Protein AF-A0A2V9MRL1-F1 (afdb_monomer)

Foldseek 3Di:
DDDDDDDDDDDDPPPPPPPPPLDDKDKDFFFWKWWWAWWDFPLCQQWIKTKIKGWDDDDPATKIKIWMWIWGADPVRWIKIKIWIDIFHCVQWDDDLAFKIKGWDQCVVRVIFIWMWTQDPVRDIDIDTDPGGTKIKMKGFPQPDKDWDADWDWDDDPFKIKIWGWIDIKGWIWMWIAGRNGTIGGNDGPTITDGTRDIIIIMGGD

Sequence (206 aa):
MKSLGYSFVGALVCLCAAGSYAGTVQKFQANGVSATATLCNNDCFGGEALITLLQSQGGGQNLYYVYFDVYGSDSQGNLTDINATGQIPASMVSGNGQSNLVLNLDTNAAGLDVQYCVIDQNFNHTCTPYAGGVMNVTWQKTGQYTNSNTGINTMTFTNFTVKSNFNSTTSSATAQGTIFGTQYSPGGDLTQLGTGHNGGIEIDKP

Structure (mmCIF, N/CA/C/O backbone):
data_AF-A0A2V9MRL1-F1
#
_entry.id   AF-A0A2V9MRL1-F1
#
loop_
_atom_site.group_PDB
_atom_site.id
_atom_site.type_symbol
_atom_site.label_atom_id
_atom_site.label_alt_id
_atom_site.label_comp_id
_atom_site.label_asym_id
_atom_site.label_entity_id
_atom_site.label_seq_id
_atom_site.pdbx_PDB_ins_code
_atom_site.Cartn_x
_atom_site.Cartn_y
_atom_site.Cartn_z
_atom_site.occupancy
_atom_site.B_iso_or_equiv
_atom_site.auth_seq_id
_atom_site.auth_comp_id
_atom_site.auth_asym_id
_atom_site.auth_atom_id
_atom_site.pdbx_PDB_model_num
ATOM 1 N N . MET A 1 1 ? -33.591 37.395 -64.004 1.00 38.03 1 MET A N 1
ATOM 2 C CA . MET A 1 1 ? -32.904 36.101 -64.213 1.00 38.03 1 MET A CA 1
ATOM 3 C C . MET A 1 1 ? -31.924 35.901 -63.065 1.00 38.03 1 MET A C 1
ATOM 5 O O . MET A 1 1 ? -31.246 36.851 -62.704 1.00 38.03 1 MET A O 1
ATOM 9 N N . LYS A 1 2 ? -31.971 34.727 -62.424 1.00 37.09 2 LYS A N 1
ATOM 10 C CA . LYS A 1 2 ? -31.195 34.333 -61.231 1.00 37.09 2 LYS A CA 1
ATOM 11 C C . LYS A 1 2 ? -29.685 34.299 -61.511 1.00 37.09 2 LYS A C 1
ATOM 13 O O . LYS A 1 2 ? -29.332 33.860 -62.598 1.00 37.09 2 LYS A O 1
ATOM 18 N N . SER A 1 3 ? -28.851 34.619 -60.509 1.00 30.39 3 SER A N 1
ATOM 19 C CA . SER A 1 3 ? -27.592 33.906 -60.186 1.00 30.39 3 SER A CA 1
ATOM 20 C C . SER A 1 3 ? -26.766 34.610 -59.084 1.00 30.39 3 SER A C 1
ATOM 22 O O . SER A 1 3 ? -26.339 35.734 -59.307 1.00 30.39 3 SER A O 1
ATOM 24 N N . LEU A 1 4 ? -26.557 33.890 -57.960 1.00 35.19 4 LEU A N 1
ATOM 25 C CA . LEU A 1 4 ? -25.331 33.682 -57.136 1.00 35.19 4 LEU A CA 1
ATOM 26 C C . LEU A 1 4 ? -24.473 34.910 -56.736 1.00 35.19 4 LEU A C 1
ATOM 28 O O . LEU A 1 4 ? -24.147 35.736 -57.567 1.00 35.19 4 LEU A O 1
ATOM 32 N N . GLY A 1 5 ? -23.956 35.086 -55.518 1.00 30.69 5 GLY A N 1
ATOM 33 C CA . GLY A 1 5 ? -23.762 34.203 -54.370 1.00 30.69 5 GLY A CA 1
ATOM 34 C C . GLY A 1 5 ? -22.493 34.657 -53.616 1.00 30.69 5 GLY A C 1
ATOM 35 O O . GLY A 1 5 ? -21.471 34.871 -54.248 1.00 30.69 5 GLY A O 1
ATOM 36 N N . TYR A 1 6 ? -22.615 34.814 -52.293 1.00 36.34 6 TYR A N 1
ATOM 37 C CA . TYR A 1 6 ? -21.599 34.737 -51.222 1.00 36.34 6 TYR A CA 1
ATOM 38 C C . TYR A 1 6 ? -20.227 35.425 -51.373 1.00 36.34 6 TYR A C 1
ATOM 40 O O . TYR A 1 6 ? -19.402 35.036 -52.191 1.00 36.34 6 TYR A O 1
ATOM 48 N N . SER A 1 7 ? -19.898 36.308 -50.419 1.00 36.03 7 SER A N 1
ATOM 49 C CA . SER A 1 7 ? -18.504 36.486 -49.999 1.00 36.03 7 SER A CA 1
ATOM 50 C C . SER A 1 7 ? -18.379 36.624 -48.480 1.00 36.03 7 SER A C 1
ATOM 52 O O . SER A 1 7 ? -19.224 37.215 -47.810 1.00 36.03 7 SER A O 1
ATOM 54 N N . PHE A 1 8 ? -17.346 35.958 -47.982 1.00 34.44 8 PHE A N 1
ATOM 55 C CA . PHE A 1 8 ? -17.093 35.469 -46.632 1.00 34.44 8 PHE A CA 1
ATOM 56 C C . PHE A 1 8 ? -16.973 36.560 -45.554 1.00 34.44 8 PHE A C 1
ATOM 58 O O . PHE A 1 8 ? -16.143 37.459 -45.661 1.00 34.44 8 PHE A O 1
ATOM 65 N N . VAL A 1 9 ? -17.702 36.394 -44.446 1.00 37.91 9 VAL A N 1
ATOM 66 C CA . VAL A 1 9 ? -17.316 36.960 -43.144 1.00 37.91 9 VAL A CA 1
ATOM 67 C C . VAL A 1 9 ? -16.404 35.935 -42.474 1.00 37.91 9 VAL A C 1
ATOM 69 O O . VAL A 1 9 ? -16.840 34.836 -42.137 1.00 37.91 9 VAL A O 1
ATOM 72 N N . GLY A 1 10 ? -15.124 36.277 -42.327 1.00 34.28 10 GLY A N 1
ATOM 73 C CA . GLY A 1 10 ? -14.157 35.476 -41.584 1.00 34.28 10 GLY A CA 1
ATOM 74 C C . GLY A 1 10 ? -14.510 35.468 -40.101 1.00 34.28 10 GLY A C 1
ATOM 75 O O . GLY A 1 10 ? -14.275 36.449 -39.399 1.00 34.28 10 GLY A O 1
ATOM 76 N N . ALA A 1 11 ? -15.083 34.365 -39.625 1.00 37.62 11 ALA A N 1
ATOM 77 C CA . ALA A 1 11 ? -15.191 34.099 -38.201 1.00 37.62 11 ALA A CA 1
ATOM 78 C C . ALA A 1 11 ? -13.825 33.616 -37.703 1.00 37.62 11 ALA A C 1
ATOM 80 O O . ALA A 1 11 ? -13.342 32.551 -38.085 1.00 37.62 11 ALA A O 1
ATOM 81 N N . LEU A 1 12 ? -13.204 34.444 -36.867 1.00 37.06 12 LEU A N 1
ATOM 82 C CA . LEU A 1 12 ? -12.058 34.107 -36.040 1.00 37.06 12 LEU A CA 1
ATOM 83 C C . LEU A 1 12 ? -12.421 32.859 -35.216 1.00 37.06 12 LEU A C 1
ATOM 85 O O . LEU A 1 12 ? -13.1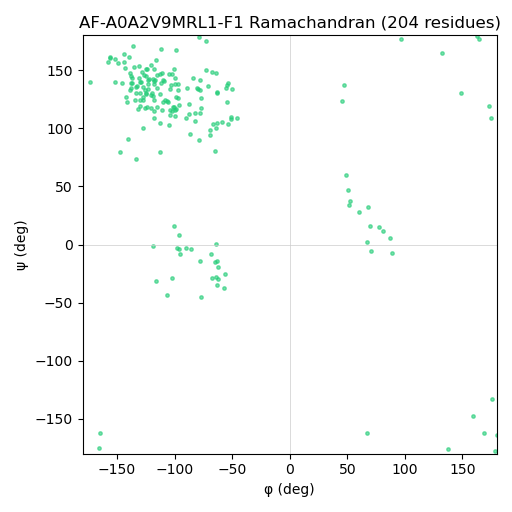96 32.944 -34.264 1.00 37.06 12 LEU A O 1
ATOM 89 N N . VAL A 1 13 ? -11.905 31.691 -35.602 1.00 38.41 13 VAL A N 1
ATOM 90 C CA . VAL A 1 13 ? -12.006 30.483 -34.780 1.00 38.41 13 VAL A CA 1
ATOM 91 C C . VAL A 1 13 ? -11.112 30.720 -33.573 1.00 38.41 13 VAL A C 1
ATOM 93 O O . VAL A 1 13 ? -9.890 30.611 -33.647 1.00 38.41 13 VAL A O 1
ATOM 96 N N . CYS A 1 14 ? -11.731 31.116 -32.464 1.00 37.59 14 CYS A N 1
ATOM 97 C CA . CYS A 1 14 ? -11.094 31.093 -31.164 1.00 37.59 14 CYS A CA 1
ATOM 98 C C . CYS A 1 14 ? -10.802 29.620 -30.856 1.00 37.59 14 CYS A C 1
ATOM 100 O O . CYS A 1 14 ? -11.704 28.854 -30.517 1.00 37.59 14 CYS A O 1
ATOM 102 N N . LEU A 1 15 ? -9.550 29.208 -31.060 1.00 35.12 15 LEU A N 1
ATOM 103 C CA . LEU A 1 15 ? -9.001 27.971 -30.522 1.00 35.12 15 LEU A CA 1
ATOM 104 C C . LEU A 1 15 ? -8.990 28.113 -28.998 1.00 35.12 15 LEU A C 1
ATOM 106 O O . LEU A 1 15 ? -7.975 28.445 -28.392 1.00 35.12 15 LEU A O 1
ATOM 110 N N . CYS A 1 16 ? -10.141 27.892 -28.368 1.00 38.97 16 CYS A N 1
ATOM 111 C CA . CYS A 1 16 ? -10.152 27.476 -26.982 1.00 38.97 16 CYS A CA 1
ATOM 112 C C . CYS A 1 16 ? -9.459 26.116 -26.975 1.00 38.97 16 CYS A C 1
ATOM 114 O O . CYS A 1 16 ? -10.027 25.127 -27.437 1.00 38.97 16 CYS A O 1
ATOM 116 N N . ALA A 1 17 ? -8.208 26.082 -26.513 1.00 36.84 17 ALA A N 1
ATOM 117 C CA . ALA A 1 17 ? -7.608 24.852 -26.038 1.00 36.84 17 ALA A CA 1
ATOM 118 C C . ALA A 1 17 ? -8.611 24.263 -25.043 1.00 36.84 17 ALA A C 1
ATOM 120 O O . ALA A 1 17 ? -8.857 24.848 -23.987 1.00 36.84 17 ALA A O 1
ATOM 121 N N . ALA A 1 18 ? -9.279 23.181 -25.442 1.00 38.62 18 ALA A N 1
ATOM 122 C CA . ALA A 1 18 ? -10.071 22.393 -24.525 1.00 38.62 18 ALA A CA 1
ATOM 123 C C . ALA A 1 18 ? -9.084 21.942 -23.452 1.00 38.62 18 ALA A C 1
ATOM 125 O O . ALA A 1 18 ? -8.191 21.142 -23.730 1.00 38.62 18 ALA A O 1
ATOM 126 N N . GLY A 1 19 ? -9.174 22.561 -22.272 1.00 36.50 19 GLY A N 1
ATOM 127 C CA . GLY A 1 19 ? -8.434 22.113 -21.109 1.00 36.50 19 GLY A CA 1
ATOM 128 C C . GLY A 1 19 ? -8.686 20.623 -20.961 1.00 36.50 19 GLY A C 1
ATOM 129 O O . GLY A 1 19 ? -9.822 20.176 -21.134 1.00 36.50 19 GLY A O 1
ATOM 130 N N . SER A 1 20 ? -7.617 19.868 -20.725 1.00 38.16 20 SER A N 1
ATOM 131 C CA . SER A 1 20 ? -7.691 18.455 -20.390 1.00 38.16 20 SER A CA 1
ATOM 132 C C . SER A 1 20 ? -8.775 18.291 -19.332 1.00 38.16 20 SER A C 1
ATOM 134 O O . SER A 1 20 ? -8.648 18.795 -18.214 1.00 38.16 20 SER A O 1
ATOM 136 N N . TYR A 1 21 ? -9.900 17.693 -19.716 1.00 41.53 21 TYR A N 1
ATOM 137 C CA . TYR A 1 21 ? -10.936 17.339 -18.767 1.00 41.53 21 TYR A CA 1
ATOM 138 C C . TYR A 1 21 ? -10.343 16.211 -17.930 1.00 41.53 21 TYR A C 1
ATOM 140 O O . TYR A 1 21 ? -10.394 15.061 -18.356 1.00 41.53 21 TYR A O 1
ATOM 148 N N . ALA A 1 22 ? -9.750 16.559 -16.782 1.00 48.50 22 ALA A N 1
ATOM 149 C CA . ALA A 1 22 ? -9.352 15.601 -15.760 1.00 48.50 22 ALA A CA 1
ATOM 150 C C . ALA A 1 22 ? -10.573 14.722 -15.469 1.00 48.50 22 ALA A C 1
ATOM 152 O O . ALA A 1 22 ? -11.618 15.196 -15.009 1.00 48.50 22 ALA A O 1
ATOM 153 N N . GLY A 1 23 ? -10.482 13.468 -15.892 1.00 53.34 23 GLY A N 1
ATOM 154 C CA . GLY A 1 23 ? -11.640 12.655 -16.219 1.00 53.34 23 GLY A CA 1
ATOM 155 C C . GLY A 1 23 ? -11.533 11.276 -15.606 1.00 53.34 23 GLY A C 1
ATOM 156 O O . GLY A 1 23 ? -11.295 10.312 -16.319 1.00 53.34 23 GLY A O 1
ATOM 157 N N . THR A 1 24 ? -11.723 11.194 -14.289 1.00 51.22 24 THR A N 1
ATOM 158 C CA . THR A 1 24 ? -12.499 10.183 -13.536 1.00 51.22 24 THR A CA 1
ATOM 159 C C . THR A 1 24 ? -12.276 10.479 -12.056 1.00 51.22 24 THR A C 1
ATOM 161 O O . THR A 1 24 ? -11.187 10.238 -11.550 1.00 51.22 24 THR A O 1
ATOM 164 N N . VAL A 1 25 ? -13.305 10.982 -11.366 1.00 64.69 25 VAL A N 1
ATOM 165 C CA . VAL A 1 25 ? -13.279 11.219 -9.915 1.00 64.69 25 VAL A CA 1
ATOM 166 C C . VAL A 1 25 ? -13.693 9.925 -9.214 1.00 64.69 25 VAL A C 1
ATOM 168 O O . VAL A 1 25 ? -14.889 9.653 -9.077 1.00 64.69 25 VAL A O 1
ATOM 171 N N . GLN A 1 26 ? -12.738 9.094 -8.789 1.00 73.56 26 GLN A N 1
ATOM 172 C CA . GLN A 1 26 ? -13.082 7.985 -7.893 1.00 73.56 26 GLN A CA 1
ATOM 173 C C . GLN A 1 26 ? -13.272 8.546 -6.488 1.00 73.56 26 GLN A C 1
ATOM 175 O O . GLN A 1 26 ? -12.339 9.094 -5.908 1.00 73.56 26 GLN A O 1
ATOM 180 N N . LYS A 1 27 ? -14.489 8.425 -5.947 1.00 80.25 27 LYS A N 1
ATOM 181 C CA . LYS A 1 27 ? -14.794 8.800 -4.562 1.00 80.25 27 LYS A CA 1
ATOM 182 C C . LYS A 1 27 ? -14.917 7.555 -3.704 1.00 80.25 27 LYS A C 1
ATOM 184 O O . LYS A 1 27 ? -15.636 6.623 -4.062 1.00 80.25 27 LYS A O 1
ATOM 189 N N . PHE A 1 28 ? -14.284 7.570 -2.541 1.00 82.12 28 PHE A N 1
ATOM 190 C CA . PHE A 1 28 ? -14.408 6.501 -1.559 1.00 82.12 28 PHE A CA 1
ATOM 191 C C . PHE A 1 28 ? -14.620 7.091 -0.171 1.00 82.12 28 PHE A C 1
ATOM 193 O O . PHE A 1 28 ? -13.826 7.905 0.288 1.00 82.12 28 PHE A O 1
ATOM 200 N N . GLN A 1 29 ? -15.704 6.695 0.495 1.00 84.56 29 GLN A N 1
ATOM 201 C CA . GLN A 1 29 ? -15.982 7.117 1.867 1.00 84.56 29 GLN A CA 1
ATOM 202 C C . GLN A 1 29 ? -15.200 6.229 2.832 1.00 84.56 29 GLN A C 1
ATOM 204 O O . GLN A 1 29 ? -15.492 5.040 2.941 1.00 84.56 29 GLN A O 1
ATOM 209 N N . ALA A 1 30 ? -14.223 6.802 3.527 1.00 82.69 30 ALA A N 1
ATOM 210 C CA . ALA A 1 30 ? -13.419 6.108 4.519 1.00 82.69 30 ALA A CA 1
ATOM 211 C C . ALA A 1 30 ? -14.097 6.236 5.888 1.00 82.69 30 ALA A C 1
ATOM 213 O O . ALA A 1 30 ? -14.151 7.311 6.487 1.00 82.69 30 ALA A O 1
ATOM 214 N N . ASN A 1 31 ? -14.642 5.127 6.372 1.00 86.00 31 ASN A N 1
ATOM 215 C CA . ASN A 1 31 ? -15.310 5.053 7.663 1.00 86.00 31 ASN A CA 1
ATOM 216 C C . ASN A 1 31 ? -15.075 3.662 8.250 1.00 86.00 31 ASN A C 1
ATOM 218 O O . ASN A 1 31 ? -15.899 2.776 8.082 1.00 86.00 31 ASN A O 1
ATOM 222 N N . GLY A 1 32 ? -13.913 3.426 8.839 1.00 89.50 32 GLY A N 1
ATOM 223 C CA . GLY A 1 32 ? -13.462 2.090 9.212 1.00 89.50 32 GLY A CA 1
ATOM 224 C C . GLY A 1 32 ? -11.954 2.064 9.386 1.00 89.50 32 GLY A C 1
ATOM 225 O O . GLY A 1 32 ? -11.370 3.060 9.790 1.00 89.50 32 GLY A O 1
ATOM 226 N N . VAL A 1 33 ? -11.316 0.941 9.078 1.00 91.81 33 VAL A N 1
ATOM 227 C CA . VAL A 1 33 ? -9.853 0.806 9.100 1.00 91.81 33 VAL A CA 1
ATOM 228 C C . VAL A 1 33 ? -9.152 1.866 8.240 1.00 91.81 33 VAL A C 1
ATOM 230 O O . VAL A 1 33 ? -9.559 2.141 7.113 1.00 91.81 33 VAL A O 1
ATOM 233 N N . SER A 1 34 ? -8.066 2.417 8.779 1.00 92.44 34 SER A N 1
ATOM 234 C CA . SER A 1 34 ? -7.067 3.211 8.067 1.00 92.44 34 SER A CA 1
ATOM 235 C C . SER A 1 34 ? -5.682 2.665 8.404 1.00 92.44 34 SER A C 1
ATOM 237 O O . SER A 1 34 ? -5.334 2.545 9.585 1.00 92.44 34 SER A O 1
ATOM 239 N N . ALA A 1 35 ? -4.912 2.304 7.382 1.00 94.06 35 ALA A N 1
ATOM 240 C CA . ALA A 1 35 ? -3.558 1.795 7.536 1.00 94.06 35 ALA A CA 1
ATOM 241 C C . ALA A 1 35 ? -2.625 2.403 6.490 1.00 94.06 35 ALA A C 1
ATOM 243 O O . ALA A 1 35 ? -2.957 2.445 5.306 1.00 94.06 35 ALA A O 1
ATOM 244 N N . THR A 1 36 ? -1.448 2.835 6.935 1.00 93.31 36 THR A N 1
ATOM 245 C CA . THR A 1 36 ? -0.360 3.308 6.073 1.00 93.31 36 THR A CA 1
ATOM 246 C C . THR A 1 36 ? 0.899 2.514 6.375 1.00 93.31 36 THR A C 1
ATOM 248 O O . THR A 1 36 ? 1.130 2.115 7.520 1.00 93.31 36 THR A O 1
ATOM 251 N N . ALA A 1 37 ? 1.711 2.246 5.363 1.00 94.44 37 ALA A N 1
ATOM 252 C CA . ALA A 1 37 ? 3.021 1.636 5.528 1.00 94.44 37 ALA A CA 1
ATOM 253 C C . ALA A 1 37 ? 4.050 2.333 4.648 1.00 94.44 37 ALA A C 1
ATOM 255 O O . ALA A 1 37 ? 3.784 2.595 3.476 1.00 94.44 37 ALA A O 1
ATOM 256 N N . THR A 1 38 ? 5.230 2.532 5.228 1.00 94.50 38 THR A N 1
ATOM 257 C CA . THR A 1 38 ? 6.478 2.737 4.497 1.00 94.50 38 THR A CA 1
ATOM 258 C C . THR A 1 38 ? 7.340 1.508 4.736 1.00 94.50 38 THR A C 1
ATOM 260 O O . THR A 1 38 ? 7.704 1.197 5.876 1.00 94.50 38 THR A O 1
ATOM 263 N N . LEU A 1 39 ? 7.620 0.774 3.668 1.00 94.88 39 LEU A N 1
ATOM 264 C CA . LEU A 1 39 ? 8.364 -0.475 3.706 1.00 94.88 39 LEU A CA 1
ATOM 265 C C . LEU A 1 39 ? 9.636 -0.334 2.883 1.00 94.88 39 LEU A C 1
ATOM 267 O O . LEU A 1 39 ? 9.613 0.256 1.810 1.00 94.88 39 LEU A O 1
ATOM 271 N N . CYS A 1 40 ? 10.724 -0.935 3.344 1.00 94.56 40 CYS A N 1
ATOM 272 C CA . CYS A 1 40 ? 12.014 -0.841 2.680 1.00 94.56 40 CYS A CA 1
ATOM 273 C C . CYS A 1 40 ? 12.586 -2.205 2.318 1.00 94.56 40 CYS A C 1
ATOM 275 O O . CYS A 1 40 ? 12.556 -3.153 3.109 1.00 94.56 40 CYS A O 1
ATOM 277 N N . ASN A 1 41 ? 13.147 -2.285 1.114 1.00 94.38 41 ASN A N 1
ATOM 278 C CA . ASN A 1 41 ? 13.978 -3.395 0.683 1.00 94.38 41 ASN A CA 1
ATOM 279 C C . ASN A 1 41 ? 15.452 -3.015 0.876 1.00 94.38 41 ASN A C 1
ATOM 281 O O . ASN A 1 41 ? 15.884 -1.970 0.391 1.00 94.38 41 ASN A O 1
ATOM 285 N N . ASN A 1 42 ? 16.211 -3.857 1.588 1.00 89.94 42 ASN A N 1
ATOM 286 C CA . ASN A 1 42 ? 17.642 -3.656 1.844 1.00 89.94 42 ASN A CA 1
ATOM 287 C C . ASN A 1 42 ? 17.962 -2.235 2.361 1.00 89.94 42 ASN A C 1
ATOM 289 O O . ASN A 1 42 ? 18.644 -1.473 1.683 1.00 89.94 42 ASN A O 1
ATOM 293 N N . ASP A 1 43 ? 17.387 -1.852 3.507 1.00 87.81 43 ASP A N 1
ATOM 294 C CA . ASP A 1 43 ? 17.525 -0.507 4.102 1.00 87.81 43 ASP A CA 1
ATOM 295 C C . ASP A 1 43 ? 17.183 0.638 3.128 1.00 87.81 43 ASP A C 1
ATOM 297 O O . ASP A 1 43 ? 17.813 1.691 3.107 1.00 87.81 43 ASP A O 1
ATOM 301 N N . CYS A 1 44 ? 16.171 0.395 2.292 1.00 89.31 44 CYS A N 1
ATOM 302 C CA . CYS A 1 44 ? 15.642 1.274 1.246 1.00 89.31 44 CYS A CA 1
ATOM 303 C C . CYS A 1 44 ? 16.575 1.453 0.032 1.00 89.31 44 CYS A C 1
ATOM 305 O O . CYS A 1 44 ? 16.154 2.015 -0.976 1.00 89.31 44 CYS A O 1
ATOM 307 N N . PHE A 1 45 ? 17.803 0.913 0.055 1.00 86.69 45 PHE A N 1
ATOM 308 C CA . PHE A 1 45 ? 18.707 0.931 -1.104 1.00 86.69 45 PHE A CA 1
ATOM 309 C C . PHE A 1 45 ? 18.203 0.067 -2.262 1.00 86.69 45 PHE A C 1
ATOM 311 O O . PHE A 1 45 ? 18.532 0.333 -3.414 1.00 86.69 45 PHE A O 1
ATOM 318 N N . GLY A 1 46 ? 17.441 -0.986 -1.959 1.00 85.31 46 GLY A N 1
ATOM 319 C CA . GLY A 1 46 ? 16.819 -1.845 -2.965 1.00 85.31 46 GLY A CA 1
ATOM 320 C C . GLY A 1 46 ? 15.420 -1.390 -3.386 1.00 85.31 46 GLY A C 1
ATOM 321 O O . GLY A 1 46 ? 14.822 -2.017 -4.256 1.00 85.31 46 GLY A O 1
ATOM 322 N N . GLY A 1 47 ? 14.899 -0.322 -2.774 1.00 92.12 47 GLY A N 1
ATOM 323 C CA . GLY A 1 47 ? 13.581 0.234 -3.058 1.00 92.12 47 GLY A CA 1
ATOM 324 C C . GLY A 1 47 ? 12.748 0.514 -1.810 1.00 92.12 47 GLY A C 1
ATOM 325 O O . GLY A 1 47 ? 13.006 0.000 -0.716 1.00 92.12 47 GLY A O 1
ATOM 326 N N . GLU A 1 48 ? 11.701 1.305 -2.009 1.00 93.69 48 GLU A N 1
ATOM 327 C CA . GLU A 1 48 ? 10.749 1.742 -0.987 1.00 93.69 48 GLU A CA 1
ATOM 328 C C . GLU A 1 48 ? 9.327 1.493 -1.489 1.00 93.69 48 GLU A C 1
ATOM 330 O O . GLU A 1 48 ? 9.034 1.722 -2.656 1.00 93.69 48 GLU A O 1
ATOM 335 N N . ALA A 1 49 ? 8.432 1.030 -0.622 1.00 94.56 49 ALA A N 1
ATOM 336 C CA . ALA A 1 49 ? 7.017 0.899 -0.936 1.00 94.56 49 ALA A CA 1
ATOM 337 C C . ALA A 1 49 ? 6.176 1.736 0.026 1.00 94.56 49 ALA A C 1
ATOM 339 O O . ALA A 1 49 ? 6.289 1.602 1.249 1.00 94.56 49 ALA A O 1
ATOM 340 N N . LEU A 1 50 ? 5.303 2.560 -0.544 1.00 93.44 50 LEU A N 1
ATOM 341 C CA . LEU A 1 50 ? 4.299 3.342 0.159 1.00 93.44 50 LEU A CA 1
ATOM 342 C C . LEU A 1 50 ? 2.943 2.704 -0.096 1.00 93.44 50 LEU A C 1
ATOM 344 O O . LEU A 1 50 ? 2.542 2.526 -1.241 1.00 93.44 50 LEU A O 1
ATOM 348 N N . ILE A 1 51 ? 2.230 2.336 0.963 1.00 94.38 51 ILE A N 1
ATOM 349 C CA . ILE A 1 51 ? 0.942 1.650 0.837 1.00 94.38 51 ILE A CA 1
ATOM 350 C C . ILE A 1 51 ? -0.053 2.308 1.764 1.00 94.38 51 ILE A C 1
ATOM 352 O O . ILE A 1 51 ? 0.212 2.466 2.955 1.00 94.38 51 ILE A O 1
ATOM 356 N N . THR A 1 52 ? -1.225 2.630 1.230 1.00 93.00 52 THR A N 1
ATOM 357 C CA . THR A 1 52 ? -2.370 3.062 2.023 1.00 93.00 52 THR A CA 1
ATOM 358 C C . THR A 1 52 ? -3.564 2.164 1.754 1.00 93.00 52 THR A C 1
ATOM 360 O O . THR A 1 52 ? -3.901 1.872 0.608 1.00 93.00 52 THR A O 1
ATOM 363 N N . LEU A 1 53 ? -4.221 1.750 2.833 1.00 94.31 53 LEU A N 1
ATOM 364 C CA . LEU A 1 53 ? -5.429 0.942 2.814 1.00 94.31 53 LEU A CA 1
ATOM 365 C C . LEU A 1 53 ? -6.502 1.617 3.668 1.00 94.31 53 LEU A C 1
ATOM 367 O O . LEU A 1 53 ? -6.300 1.883 4.854 1.00 94.31 53 LEU A O 1
ATOM 371 N N . LEU A 1 54 ? -7.658 1.866 3.064 1.00 92.00 54 LEU A N 1
ATOM 372 C CA . LEU A 1 54 ? -8.809 2.494 3.705 1.00 92.00 54 LEU A CA 1
ATOM 373 C C . LEU A 1 54 ? -10.017 1.570 3.609 1.00 92.00 54 LEU A C 1
ATOM 375 O O . LEU A 1 54 ? -10.235 0.929 2.586 1.00 92.00 54 LEU A O 1
ATOM 379 N N . GLN A 1 55 ? -10.835 1.530 4.654 1.00 91.88 55 GLN A N 1
ATOM 380 C CA . GLN A 1 55 ? -12.094 0.793 4.667 1.00 91.88 55 GLN A CA 1
ATOM 381 C C . GLN A 1 55 ? -13.287 1.747 4.644 1.00 91.88 55 GLN A C 1
ATOM 383 O O . GLN A 1 55 ? -13.322 2.752 5.355 1.00 91.88 55 GLN A O 1
ATOM 388 N N . SER A 1 56 ? -14.311 1.366 3.890 1.00 86.50 56 SER A N 1
ATOM 389 C CA . SER A 1 56 ? -15.647 1.935 3.972 1.00 86.50 56 SER A CA 1
ATOM 390 C C . SER A 1 56 ? -16.545 0.995 4.767 1.00 86.50 56 SER A C 1
ATOM 392 O O . SER A 1 56 ? -16.761 -0.146 4.354 1.00 86.50 56 SER A O 1
ATOM 394 N N . GLN A 1 57 ? -17.072 1.458 5.902 1.00 72.50 57 GLN A N 1
ATOM 395 C CA . GLN A 1 57 ? -18.229 0.856 6.561 1.00 72.50 57 GLN A CA 1
ATOM 396 C C . GLN A 1 57 ? -19.450 1.744 6.312 1.00 72.50 57 GLN A C 1
ATOM 398 O O . GLN A 1 57 ? -19.631 2.798 6.930 1.00 72.50 57 GLN A O 1
ATOM 403 N N . GLY A 1 58 ? -20.293 1.298 5.381 1.00 60.22 58 GLY A N 1
ATOM 404 C CA . GLY A 1 58 ? -21.579 1.902 5.047 1.00 60.22 58 GLY A CA 1
ATOM 405 C C . GLY A 1 58 ? -22.339 1.033 4.043 1.00 60.22 58 GLY A C 1
ATOM 406 O O . GLY A 1 58 ? -21.739 0.451 3.148 1.00 60.22 58 GLY A O 1
ATOM 407 N N . GLY A 1 59 ? -23.660 0.893 4.198 1.00 52.50 59 GLY A N 1
ATOM 408 C CA . GLY A 1 59 ? -24.502 0.192 3.211 1.00 52.50 59 GLY A CA 1
ATOM 409 C C . GLY A 1 59 ? -24.454 -1.346 3.227 1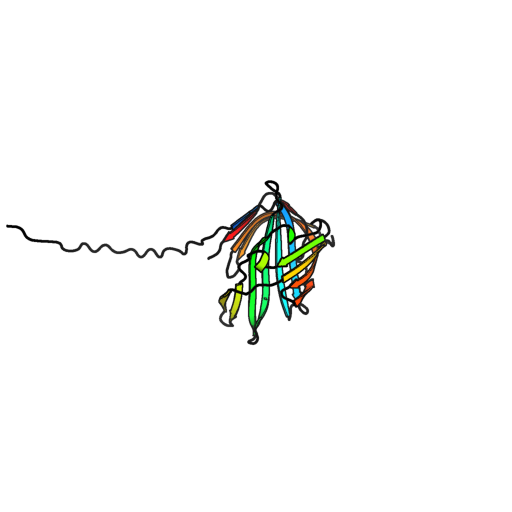.00 52.50 59 GLY A C 1
ATOM 410 O O . GLY A 1 59 ? -24.930 -1.969 2.285 1.00 52.50 59 GLY A O 1
ATOM 411 N N . GLY A 1 60 ? -23.921 -1.972 4.285 1.00 55.28 60 GLY A N 1
ATOM 412 C CA . GLY A 1 60 ? -23.984 -3.430 4.481 1.00 55.28 60 GLY A CA 1
ATOM 413 C C . GLY A 1 60 ? -22.856 -4.244 3.835 1.00 55.28 60 GLY A C 1
ATOM 414 O O . GLY A 1 60 ? -22.888 -5.470 3.914 1.00 55.28 60 GLY A O 1
ATOM 415 N N . GLN A 1 61 ? -21.847 -3.596 3.244 1.00 60.88 61 GLN A N 1
ATOM 416 C CA . GLN A 1 61 ? -20.632 -4.255 2.755 1.00 60.88 61 GLN A CA 1
ATOM 417 C C . GLN A 1 61 ? -19.377 -3.550 3.277 1.00 60.88 61 GLN A C 1
ATOM 419 O O . GLN A 1 61 ? -19.320 -2.324 3.324 1.00 60.88 61 GLN A O 1
ATOM 424 N N . ASN A 1 62 ? -18.367 -4.339 3.652 1.00 78.69 62 ASN A N 1
ATOM 425 C CA . ASN A 1 62 ? -17.021 -3.836 3.907 1.00 78.69 62 ASN A CA 1
ATOM 426 C C . ASN A 1 62 ? -16.316 -3.715 2.554 1.00 78.69 62 ASN A C 1
ATOM 428 O O . ASN A 1 62 ? -15.965 -4.730 1.958 1.00 78.69 62 ASN A O 1
ATOM 432 N N . LEU A 1 63 ? -16.129 -2.495 2.061 1.00 86.38 63 LEU A N 1
ATOM 433 C CA . LEU A 1 63 ? -15.298 -2.241 0.884 1.00 86.38 63 LEU A CA 1
ATOM 434 C C . LEU A 1 63 ? -13.956 -1.686 1.335 1.00 86.38 63 LEU A C 1
ATOM 436 O O . LEU A 1 63 ? -13.888 -0.948 2.320 1.00 86.38 63 LEU A O 1
ATOM 440 N N . TYR A 1 64 ? -12.903 -2.024 0.604 1.00 92.31 64 TYR A N 1
ATOM 441 C CA . TYR A 1 64 ? -11.579 -1.469 0.830 1.00 92.31 64 TYR A CA 1
ATOM 442 C C . TYR A 1 64 ? -11.126 -0.691 -0.392 1.00 92.31 64 TYR A C 1
ATOM 444 O O . TYR A 1 64 ? -11.512 -0.996 -1.518 1.00 92.31 64 TYR A O 1
ATOM 452 N N . TYR A 1 65 ? -10.300 0.311 -0.150 1.00 92.25 65 TYR A N 1
ATOM 453 C CA . TYR A 1 65 ? -9.621 1.085 -1.165 1.00 92.25 65 TYR A CA 1
ATOM 454 C C . TYR A 1 65 ? -8.132 1.036 -0.881 1.00 92.25 65 TYR A C 1
ATOM 456 O O . TYR A 1 65 ? -7.712 1.308 0.246 1.00 92.25 65 TYR A O 1
ATOM 464 N N . VAL A 1 66 ? -7.349 0.694 -1.893 1.00 94.00 66 VAL A N 1
ATOM 465 C CA . VAL A 1 66 ? -5.894 0.674 -1.816 1.00 94.00 66 VAL A CA 1
ATOM 466 C C . VAL A 1 66 ? -5.329 1.688 -2.794 1.00 94.00 66 VAL A C 1
ATOM 468 O O . VAL A 1 66 ? -5.832 1.840 -3.906 1.00 94.00 66 VAL A O 1
ATOM 471 N N . TYR A 1 67 ? -4.269 2.366 -2.385 1.00 92.00 67 TYR A N 1
ATOM 472 C CA . TYR A 1 67 ? -3.335 2.971 -3.319 1.00 92.00 67 TYR A CA 1
ATOM 473 C C . TYR A 1 67 ? -1.918 2.721 -2.831 1.00 92.00 67 TYR A C 1
ATOM 475 O O . TYR A 1 67 ? -1.670 2.673 -1.621 1.00 92.00 67 TYR A O 1
ATOM 483 N N . PHE A 1 68 ? -1.013 2.496 -3.770 1.00 93.75 68 PHE A N 1
ATOM 484 C CA . PHE A 1 68 ? 0.375 2.216 -3.463 1.00 93.75 68 PHE A CA 1
ATOM 485 C C . PHE A 1 68 ? 1.303 2.725 -4.556 1.00 93.75 68 PHE A C 1
ATOM 487 O O . PHE A 1 68 ? 0.898 2.797 -5.716 1.00 93.75 68 PHE A O 1
ATOM 494 N N . ASP A 1 69 ? 2.547 2.956 -4.155 1.00 93.44 69 ASP A N 1
ATOM 495 C CA . ASP A 1 69 ? 3.694 3.265 -5.002 1.00 93.44 69 ASP A CA 1
ATOM 496 C C . ASP A 1 69 ? 4.860 2.386 -4.542 1.00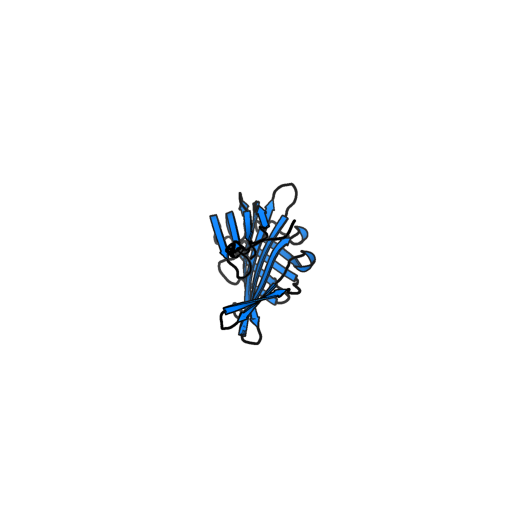 93.44 69 ASP A C 1
ATOM 498 O O . ASP A 1 69 ? 5.087 2.216 -3.339 1.00 93.44 69 ASP A O 1
ATOM 502 N N . VAL A 1 70 ? 5.582 1.793 -5.486 1.00 95.12 70 VAL A N 1
ATOM 503 C CA . VAL A 1 70 ? 6.730 0.919 -5.218 1.00 95.12 70 VAL A CA 1
ATOM 504 C C . VAL A 1 70 ? 7.904 1.437 -6.023 1.00 95.12 70 VAL A C 1
ATOM 506 O O . VAL A 1 70 ? 8.025 1.176 -7.221 1.00 95.12 70 VAL A O 1
ATOM 509 N N . TYR A 1 71 ? 8.772 2.165 -5.336 1.00 93.75 71 TYR A N 1
ATOM 510 C CA . TYR A 1 71 ? 9.953 2.792 -5.891 1.00 93.75 71 TYR A CA 1
ATOM 511 C C . TYR A 1 71 ? 11.136 1.828 -5.950 1.00 93.75 71 TYR A C 1
ATOM 513 O O . TYR A 1 71 ? 11.377 1.035 -5.035 1.00 93.75 71 TYR A O 1
ATOM 521 N N . GLY A 1 72 ? 11.926 1.956 -7.010 1.00 93.94 72 GLY A N 1
ATOM 522 C CA . GLY A 1 72 ? 13.190 1.245 -7.189 1.00 93.94 72 GLY A CA 1
ATOM 523 C C . GLY A 1 72 ? 14.033 1.870 -8.295 1.00 93.94 72 GLY A C 1
ATOM 524 O O . GLY A 1 72 ? 13.762 2.989 -8.731 1.00 93.94 72 GLY A O 1
ATOM 525 N N . SER A 1 73 ? 15.010 1.129 -8.813 1.00 93.00 73 SER A N 1
ATOM 526 C CA . SER A 1 73 ? 15.796 1.554 -9.976 1.00 93.00 73 SER A CA 1
ATOM 527 C C . SER A 1 73 ? 15.805 0.507 -11.082 1.00 93.00 73 SER A C 1
ATOM 529 O O . SER A 1 73 ? 15.821 -0.693 -10.806 1.00 93.00 73 SER A O 1
ATOM 531 N N . ASP A 1 74 ? 15.827 0.959 -12.336 1.00 90.69 74 ASP A N 1
ATOM 532 C CA . ASP A 1 74 ? 16.080 0.078 -13.478 1.00 90.69 74 ASP A CA 1
ATOM 533 C C . ASP A 1 74 ? 17.583 -0.230 -13.636 1.00 90.69 74 ASP A C 1
ATOM 535 O O . ASP A 1 74 ? 18.440 0.256 -12.894 1.00 90.69 74 ASP A O 1
ATOM 539 N N . SER A 1 75 ? 17.928 -1.047 -14.635 1.00 88.38 75 SER A N 1
ATOM 540 C CA . SER A 1 75 ? 19.321 -1.418 -14.921 1.00 88.38 75 SER A CA 1
ATOM 541 C C . SER A 1 75 ? 20.219 -0.254 -15.362 1.00 88.38 75 SER A C 1
ATOM 543 O O . SER A 1 75 ? 21.441 -0.393 -15.377 1.00 88.38 75 SER A O 1
ATOM 545 N N . GLN A 1 76 ? 19.630 0.877 -15.745 1.00 88.75 76 GLN A N 1
ATOM 546 C CA . GLN A 1 76 ? 20.302 2.096 -16.177 1.00 88.75 76 GLN A CA 1
ATOM 547 C C . GLN A 1 76 ? 20.449 3.096 -15.018 1.00 88.75 76 GLN A C 1
ATOM 549 O O . GLN A 1 76 ? 21.087 4.135 -15.187 1.00 88.75 76 GLN A O 1
ATOM 554 N N . GLY A 1 77 ? 19.899 2.774 -13.843 1.00 88.00 77 GLY A N 1
ATOM 555 C CA . GLY A 1 77 ? 19.907 3.625 -12.659 1.00 88.00 77 GLY A CA 1
ATOM 556 C C . GLY A 1 77 ? 18.823 4.705 -12.661 1.00 88.00 77 GLY A C 1
ATOM 557 O O . GLY A 1 77 ? 18.891 5.611 -11.833 1.00 88.00 77 GLY A O 1
ATOM 558 N N . ASN A 1 78 ? 17.840 4.643 -13.566 1.00 92.06 78 ASN A N 1
ATOM 559 C CA . ASN A 1 78 ? 16.695 5.552 -13.530 1.00 92.06 78 ASN A CA 1
ATOM 560 C C . ASN A 1 78 ? 15.769 5.182 -12.370 1.00 92.06 78 ASN A C 1
ATOM 562 O O . ASN A 1 78 ? 15.659 4.008 -12.012 1.00 92.06 78 ASN A O 1
ATOM 566 N N . LEU A 1 79 ? 15.070 6.172 -11.813 1.00 92.31 79 LEU A N 1
ATOM 567 C CA . LEU A 1 79 ? 14.045 5.926 -10.803 1.00 92.31 79 LEU A CA 1
ATOM 568 C C . LEU A 1 79 ? 12.833 5.272 -11.471 1.00 92.31 79 LEU A C 1
ATOM 570 O O . LEU A 1 79 ? 12.396 5.675 -12.549 1.00 92.31 79 LEU A O 1
ATOM 574 N N . THR A 1 80 ? 12.297 4.255 -10.817 1.00 94.50 80 THR A N 1
ATOM 575 C CA . THR A 1 80 ? 11.134 3.501 -11.281 1.00 94.50 80 THR A CA 1
ATOM 576 C C . THR A 1 80 ? 10.056 3.532 -10.220 1.00 94.50 80 THR A C 1
ATOM 578 O O . THR A 1 80 ? 10.373 3.619 -9.034 1.00 94.50 80 THR A O 1
ATOM 581 N N . ASP A 1 81 ? 8.806 3.455 -10.653 1.00 94.25 81 ASP A N 1
ATOM 582 C CA . ASP A 1 81 ? 7.639 3.417 -9.784 1.00 94.25 81 ASP A CA 1
ATOM 583 C C . ASP A 1 81 ? 6.598 2.444 -10.351 1.00 94.25 81 ASP A C 1
ATOM 585 O O . ASP A 1 81 ? 6.172 2.578 -11.501 1.00 94.25 81 ASP A O 1
ATOM 589 N N . ILE A 1 82 ? 6.210 1.448 -9.553 1.00 95.38 82 ILE A N 1
ATOM 590 C CA . ILE A 1 82 ? 5.033 0.618 -9.814 1.00 95.38 82 ILE A CA 1
ATOM 591 C C . ILE A 1 82 ? 3.909 1.096 -8.906 1.00 95.38 82 ILE A C 1
ATOM 593 O O . ILE A 1 82 ? 3.972 0.900 -7.692 1.00 95.38 82 ILE A O 1
ATOM 597 N N . ASN A 1 83 ? 2.841 1.623 -9.494 1.00 94.06 83 ASN A N 1
ATOM 598 C CA . ASN A 1 83 ? 1.724 2.158 -8.730 1.00 94.06 83 ASN A CA 1
ATOM 599 C C . ASN A 1 83 ? 0.375 1.637 -9.225 1.00 94.06 83 ASN A C 1
ATOM 601 O O . ASN A 1 83 ? 0.197 1.251 -10.386 1.00 94.06 83 ASN A O 1
ATOM 605 N N . ALA A 1 84 ? -0.591 1.618 -8.312 1.00 93.12 84 ALA A N 1
ATOM 606 C CA . ALA A 1 84 ? -1.991 1.414 -8.638 1.00 93.12 84 ALA A CA 1
ATOM 607 C C . ALA A 1 84 ? -2.886 2.006 -7.553 1.00 93.12 84 ALA A C 1
ATOM 609 O O . ALA A 1 84 ? -2.488 2.202 -6.405 1.00 93.12 84 ALA A O 1
ATOM 610 N N . THR A 1 85 ? -4.139 2.248 -7.920 1.00 91.94 85 THR A N 1
ATOM 611 C CA . THR A 1 85 ? -5.162 2.773 -7.022 1.00 91.94 85 THR A CA 1
ATOM 612 C C . THR A 1 85 ? -6.514 2.179 -7.395 1.00 91.94 85 THR A C 1
ATOM 614 O O . THR A 1 85 ? -6.818 2.040 -8.584 1.00 91.94 85 THR A O 1
ATOM 617 N N . GLY A 1 86 ? -7.319 1.802 -6.406 1.00 91.19 86 GLY A N 1
ATOM 618 C CA . GLY A 1 86 ? -8.666 1.308 -6.658 1.00 91.19 86 GLY A CA 1
ATOM 619 C C . GLY A 1 86 ? -9.310 0.580 -5.486 1.00 91.19 86 GLY A C 1
ATOM 620 O O . GLY A 1 86 ? -8.717 0.368 -4.426 1.00 91.19 86 GLY A O 1
ATOM 621 N N . GLN A 1 87 ? -10.566 0.194 -5.696 1.00 92.69 87 GLN A N 1
ATOM 622 C CA . GLN A 1 87 ? -11.319 -0.612 -4.743 1.00 92.69 87 GLN A CA 1
ATOM 623 C C . GLN A 1 87 ? -10.894 -2.079 -4.820 1.00 92.69 87 GLN A C 1
ATOM 625 O O . GLN A 1 87 ? -10.673 -2.608 -5.905 1.00 92.69 87 GLN A O 1
ATOM 630 N N . ILE A 1 88 ? -10.830 -2.743 -3.668 1.00 93.62 88 ILE A N 1
ATOM 631 C CA . ILE A 1 88 ? -10.517 -4.170 -3.560 1.00 93.62 88 ILE A CA 1
ATOM 632 C C . ILE A 1 88 ? -11.580 -4.887 -2.714 1.00 93.62 88 ILE A C 1
ATOM 634 O O . ILE A 1 88 ? -12.156 -4.289 -1.793 1.00 93.62 88 ILE A O 1
ATOM 638 N N . PRO A 1 89 ? -11.866 -6.170 -2.996 1.00 91.81 89 PRO A N 1
ATOM 639 C CA . PRO A 1 89 ? -12.827 -6.942 -2.219 1.00 91.81 89 PRO A CA 1
ATOM 640 C C . PRO A 1 89 ? -12.322 -7.207 -0.794 1.00 91.81 89 PRO A C 1
ATOM 642 O O . PRO A 1 89 ? -11.134 -7.435 -0.566 1.00 91.81 89 PRO A O 1
ATOM 645 N N . ALA A 1 90 ? -13.246 -7.285 0.169 1.00 92.69 90 ALA A N 1
ATOM 646 C CA . ALA A 1 90 ? -12.927 -7.610 1.564 1.00 92.69 90 ALA A CA 1
ATOM 647 C C . ALA A 1 90 ? -12.183 -8.940 1.740 1.00 92.69 90 ALA A C 1
ATOM 649 O O . ALA A 1 90 ? -11.457 -9.097 2.710 1.00 92.69 90 ALA A O 1
ATOM 650 N N . SER A 1 91 ? -12.333 -9.893 0.814 1.00 94.00 91 SER A N 1
ATOM 651 C CA . SER A 1 91 ? -11.623 -11.177 0.860 1.00 94.00 91 SER A CA 1
ATOM 652 C C . SER A 1 91 ? -10.100 -11.038 0.775 1.00 94.00 91 SER A C 1
ATOM 654 O O . SER A 1 91 ? -9.391 -11.965 1.156 1.00 94.00 91 SER A O 1
ATOM 656 N N . MET A 1 92 ? -9.596 -9.902 0.284 1.00 96.50 92 MET A N 1
ATOM 657 C CA . MET A 1 92 ? -8.165 -9.589 0.227 1.00 96.50 92 MET A CA 1
ATOM 658 C C . MET A 1 92 ? -7.641 -8.962 1.520 1.00 96.50 92 MET A C 1
ATOM 660 O O . MET A 1 92 ? -6.444 -8.716 1.630 1.00 96.50 92 MET A O 1
ATOM 664 N N . VAL A 1 93 ? -8.503 -8.698 2.505 1.00 96.50 93 VAL A N 1
ATOM 665 C CA . VAL A 1 93 ? -8.113 -8.080 3.773 1.00 96.50 93 VAL A CA 1
ATOM 666 C C . VAL A 1 93 ? -8.576 -8.943 4.939 1.00 96.50 93 VAL A C 1
ATOM 668 O O . VAL A 1 93 ? -9.720 -9.384 5.003 1.00 96.50 93 VAL A O 1
ATOM 671 N N . SER A 1 94 ? -7.687 -9.189 5.894 1.00 95.88 94 SER A N 1
ATOM 672 C CA . SER A 1 94 ? -8.018 -9.908 7.123 1.00 95.88 94 SER A CA 1
ATOM 673 C C . SER A 1 94 ? -7.404 -9.240 8.350 1.00 95.88 94 SER A C 1
ATOM 675 O O . SER A 1 94 ? -6.623 -8.294 8.247 1.00 95.88 94 SER A O 1
ATOM 677 N N . GLY A 1 95 ? -7.796 -9.708 9.533 1.00 91.94 95 GLY A N 1
ATOM 678 C CA . GLY A 1 95 ? -7.457 -9.069 10.802 1.00 91.94 95 GLY A CA 1
ATOM 679 C C . GLY A 1 95 ? -8.570 -8.159 11.313 1.00 91.94 95 GLY A C 1
ATOM 680 O O . GLY A 1 95 ? -9.623 -8.011 10.694 1.00 91.94 95 GLY A O 1
ATOM 681 N N . ASN A 1 96 ? -8.353 -7.593 12.497 1.00 85.62 96 ASN A N 1
ATOM 682 C CA . ASN A 1 96 ? -9.364 -6.788 13.185 1.00 85.62 96 ASN A CA 1
ATOM 683 C C . ASN A 1 96 ? -9.220 -5.279 12.933 1.00 85.62 96 ASN A C 1
ATOM 685 O O . ASN A 1 96 ? -10.074 -4.511 13.370 1.00 85.62 96 ASN A O 1
ATOM 689 N N . GLY A 1 97 ? -8.132 -4.847 12.286 1.00 87.88 97 GLY A N 1
ATOM 690 C CA . GLY A 1 97 ? -7.828 -3.441 12.021 1.00 87.88 97 GLY A CA 1
ATOM 691 C C . GLY A 1 97 ? -7.525 -2.596 13.262 1.00 87.88 97 GLY A C 1
ATOM 692 O O . GLY A 1 97 ? -7.290 -1.399 13.143 1.00 87.88 97 GLY A O 1
ATOM 693 N N . GLN A 1 98 ? -7.520 -3.202 14.453 1.00 87.44 98 GLN A N 1
ATOM 694 C CA . GLN A 1 98 ? -7.265 -2.536 15.732 1.00 87.44 98 GLN A CA 1
ATOM 695 C C . GLN A 1 98 ? -5.888 -2.882 16.292 1.00 87.44 98 GLN A C 1
ATOM 697 O O . GLN A 1 98 ? -5.189 -2.008 16.798 1.00 87.44 98 GLN A O 1
ATOM 702 N N . SER A 1 99 ? -5.504 -4.157 16.222 1.00 93.06 99 SER A N 1
ATOM 703 C CA . SER A 1 99 ? -4.205 -4.667 16.665 1.00 93.06 99 SER A CA 1
ATOM 704 C C . SER A 1 99 ? -3.386 -5.228 15.510 1.00 93.06 99 SER A C 1
ATOM 706 O O . SER A 1 99 ? -2.161 -5.152 15.552 1.00 93.06 99 SER A O 1
ATOM 708 N N . ASN A 1 100 ? -4.054 -5.787 14.497 1.00 96.25 100 ASN A N 1
ATOM 709 C CA . ASN A 1 100 ? -3.424 -6.334 13.305 1.00 96.25 100 ASN A CA 1
ATOM 710 C C . ASN A 1 100 ? -4.268 -6.083 12.052 1.00 96.25 100 ASN A C 1
ATOM 712 O O . ASN A 1 100 ? -5.485 -5.894 12.123 1.00 96.25 100 ASN A O 1
ATOM 716 N N . LEU A 1 101 ? -3.609 -6.105 10.901 1.00 97.38 101 LEU A N 1
ATOM 717 C CA . LEU A 1 101 ? -4.252 -6.067 9.595 1.00 97.38 101 LEU A CA 1
ATOM 718 C C . LEU A 1 101 ? -3.360 -6.791 8.592 1.00 97.38 101 LEU A C 1
ATOM 720 O O . LEU A 1 101 ? -2.143 -6.636 8.640 1.00 97.38 101 LEU A O 1
ATOM 724 N N . VAL A 1 102 ? -3.948 -7.562 7.686 1.00 98.00 102 VAL A N 1
ATOM 725 C CA . VAL A 1 102 ? -3.224 -8.231 6.605 1.00 98.00 102 VAL A CA 1
ATOM 726 C C . VAL A 1 102 ? -3.890 -7.885 5.284 1.00 98.00 102 VAL A C 1
ATOM 728 O O . VAL A 1 102 ? -5.091 -8.091 5.127 1.00 98.00 102 VAL A O 1
ATOM 731 N N . LEU A 1 103 ? -3.100 -7.394 4.336 1.00 98.19 103 LEU A N 1
ATOM 732 C CA . LEU A 1 103 ? -3.462 -7.230 2.935 1.00 98.19 103 LEU A CA 1
ATOM 733 C C . LEU A 1 103 ? -2.863 -8.392 2.141 1.00 98.19 103 LEU A C 1
ATOM 735 O O . LEU A 1 103 ? -1.648 -8.537 2.093 1.00 98.19 103 LEU A O 1
ATOM 739 N N . ASN A 1 104 ? -3.718 -9.198 1.521 1.00 98.12 104 A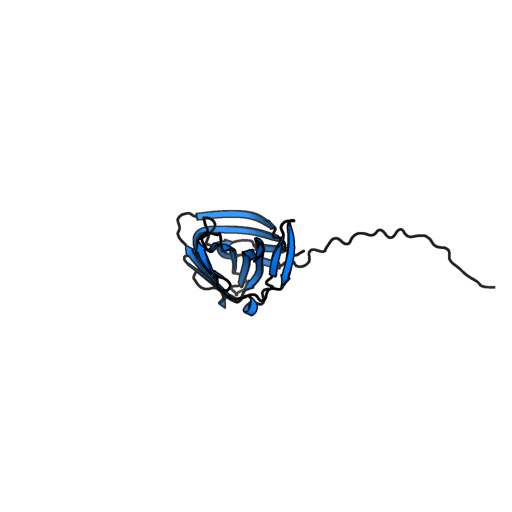SN A N 1
ATOM 740 C CA . ASN A 1 104 ? -3.389 -10.238 0.550 1.00 98.12 104 ASN A CA 1
ATOM 741 C C . ASN A 1 104 ? -3.949 -9.814 -0.807 1.00 98.12 104 ASN A C 1
ATOM 743 O O . ASN A 1 104 ? -5.038 -10.234 -1.199 1.00 98.12 104 ASN A O 1
ATOM 747 N N . LEU A 1 105 ? -3.238 -8.924 -1.487 1.00 98.12 105 LEU A N 1
ATOM 748 C CA . LEU A 1 105 ? -3.686 -8.336 -2.737 1.00 98.12 105 LEU A CA 1
ATOM 749 C C . LEU A 1 105 ? -3.086 -9.088 -3.917 1.00 98.12 105 LEU A C 1
ATOM 751 O O . LEU A 1 105 ? -1.876 -9.107 -4.089 1.00 98.12 105 LEU A O 1
ATOM 755 N N . ASP A 1 106 ? -3.937 -9.649 -4.761 1.00 97.88 106 ASP A N 1
ATOM 756 C CA . ASP A 1 106 ? -3.594 -9.954 -6.146 1.00 97.88 106 ASP A CA 1
ATOM 757 C C . ASP A 1 106 ? -4.175 -8.825 -6.999 1.00 97.88 106 ASP A C 1
ATOM 759 O O . ASP A 1 106 ? -5.397 -8.679 -7.092 1.00 97.88 106 ASP A O 1
ATOM 763 N N . THR A 1 107 ? -3.309 -7.984 -7.571 1.00 97.44 107 THR A N 1
ATOM 764 C CA . THR A 1 107 ? -3.747 -6.791 -8.310 1.00 97.44 107 THR A CA 1
ATOM 765 C C . THR A 1 107 ? -4.585 -7.150 -9.535 1.00 97.44 107 THR A C 1
ATOM 767 O O . THR A 1 107 ? -5.479 -6.391 -9.900 1.00 97.44 107 THR A O 1
ATOM 770 N N . ASN A 1 108 ? -4.344 -8.317 -10.140 1.00 96.69 108 ASN A N 1
ATOM 771 C CA . ASN A 1 108 ? -5.077 -8.786 -11.311 1.00 96.69 108 ASN A CA 1
ATOM 772 C C . ASN A 1 10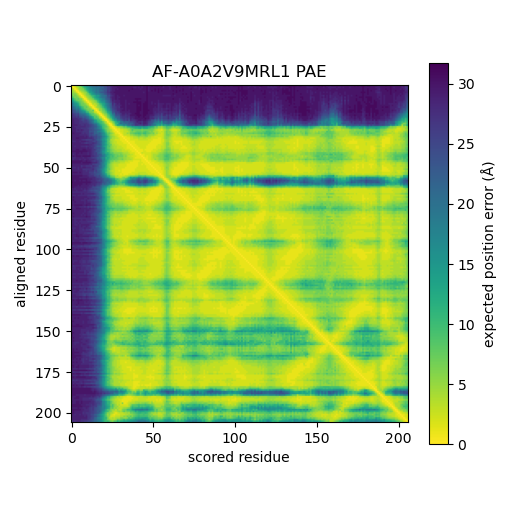8 ? -6.454 -9.313 -10.914 1.00 96.69 108 ASN A C 1
ATOM 774 O O . ASN A 1 108 ? -7.455 -8.942 -11.523 1.00 96.69 108 ASN A O 1
ATOM 778 N N . ALA A 1 109 ? -6.529 -10.119 -9.851 1.00 96.81 109 ALA A N 1
ATOM 779 C CA . ALA A 1 109 ? -7.809 -10.590 -9.321 1.00 96.81 109 ALA A CA 1
ATOM 780 C C . ALA A 1 109 ? -8.677 -9.441 -8.773 1.00 96.81 109 ALA A C 1
ATOM 782 O O . ALA A 1 109 ? -9.904 -9.537 -8.774 1.00 96.81 109 ALA A O 1
ATOM 783 N N . ALA A 1 110 ? -8.048 -8.355 -8.316 1.00 95.25 110 ALA A N 1
ATOM 784 C CA . ALA A 1 110 ? -8.721 -7.129 -7.900 1.00 95.25 110 ALA A CA 1
ATOM 785 C C . ALA A 1 110 ? -9.165 -6.239 -9.074 1.00 95.25 110 ALA A C 1
ATOM 787 O O . ALA A 1 110 ? -9.956 -5.323 -8.861 1.00 95.25 110 ALA A O 1
ATOM 788 N N . GLY A 1 111 ? -8.671 -6.489 -10.292 1.00 95.25 111 GLY A N 1
ATOM 789 C CA . GLY A 1 111 ? -8.945 -5.653 -11.461 1.00 95.25 111 GLY A CA 1
ATOM 790 C C . GLY A 1 111 ? -8.317 -4.259 -11.376 1.00 95.25 111 GLY A C 1
ATOM 791 O O . GLY A 1 111 ? -8.911 -3.299 -11.860 1.00 95.25 111 GLY A O 1
ATOM 792 N N . LEU A 1 112 ? -7.156 -4.128 -10.725 1.00 94.06 112 LEU A N 1
ATOM 793 C CA . LEU A 1 112 ? -6.440 -2.857 -10.632 1.00 94.06 112 LEU A CA 1
ATOM 794 C C . LEU A 1 112 ? -5.632 -2.590 -11.906 1.00 94.06 112 LEU A C 1
ATOM 796 O O . LEU A 1 112 ? -4.881 -3.448 -12.367 1.00 94.06 112 LEU A O 1
ATOM 800 N N . ASP A 1 113 ? -5.715 -1.359 -12.411 1.00 93.25 113 ASP A N 1
ATOM 801 C CA . ASP A 1 113 ? -4.866 -0.877 -13.503 1.00 93.25 113 ASP A CA 1
ATOM 802 C C . ASP A 1 113 ? -3.477 -0.511 -12.963 1.00 93.25 113 ASP A C 1
ATOM 804 O O . ASP A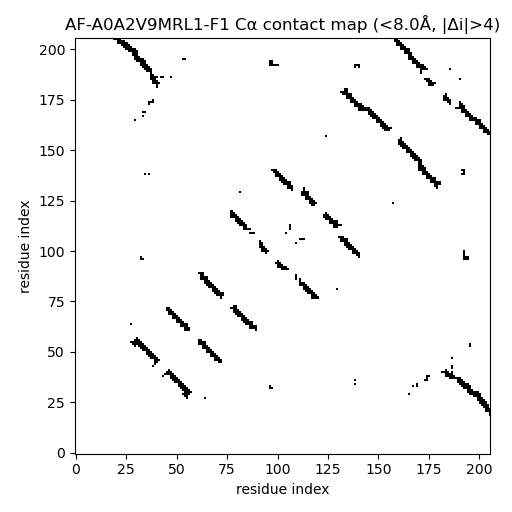 1 113 ? -3.236 0.629 -12.558 1.00 93.25 113 ASP A O 1
ATOM 808 N N . VAL A 1 114 ? -2.560 -1.479 -12.943 1.00 95.31 114 VAL A N 1
ATOM 809 C CA . VAL A 1 114 ? -1.187 -1.258 -12.470 1.00 95.31 114 VAL A CA 1
ATOM 810 C C . VAL A 1 114 ? -0.350 -0.592 -13.558 1.00 95.31 114 VAL A C 1
ATOM 812 O O . VAL A 1 114 ? -0.372 -1.004 -14.719 1.00 95.31 114 VAL A O 1
ATOM 815 N N . GLN A 1 115 ? 0.400 0.439 -13.184 1.00 94.88 115 GLN A N 1
ATOM 816 C CA . GLN A 1 115 ? 1.320 1.148 -14.067 1.00 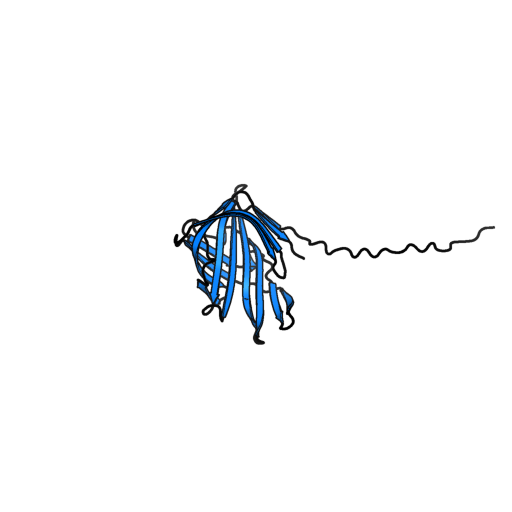94.88 115 GLN A CA 1
ATOM 817 C C . GLN A 1 115 ? 2.761 0.905 -13.631 1.00 94.88 115 GLN A C 1
ATOM 819 O O . GLN A 1 115 ? 3.040 0.774 -12.444 1.00 94.88 115 GLN A O 1
ATOM 824 N N . TYR A 1 116 ? 3.668 0.869 -14.602 1.00 95.00 116 TYR A N 1
ATOM 825 C CA . TYR A 1 116 ? 5.106 0.965 -14.393 1.00 95.00 116 TYR A CA 1
ATOM 826 C C . TYR A 1 116 ? 5.599 2.246 -15.049 1.00 95.00 116 TYR A C 1
ATOM 828 O O . TYR A 1 116 ? 5.458 2.428 -16.263 1.00 95.00 116 TYR A O 1
ATOM 836 N N . CYS A 1 117 ? 6.154 3.130 -14.234 1.00 93.56 117 CYS A N 1
ATOM 837 C CA . CYS A 1 117 ? 6.665 4.424 -14.629 1.00 93.56 117 CYS A CA 1
ATOM 838 C C . CYS A 1 117 ? 8.188 4.453 -14.487 1.00 93.56 117 CYS A C 1
ATOM 840 O O . CYS A 1 117 ? 8.742 3.969 -13.501 1.00 93.56 117 CYS A O 1
ATOM 842 N N . VAL A 1 118 ? 8.862 5.054 -15.466 1.00 94.69 118 VAL A N 1
ATOM 843 C CA . VAL A 1 118 ? 10.297 5.356 -15.419 1.00 94.69 118 VAL A CA 1
ATOM 844 C C . VAL A 1 118 ? 10.474 6.866 -15.444 1.00 94.69 118 VAL A C 1
ATOM 846 O O . VAL A 1 118 ? 9.834 7.559 -16.241 1.00 94.69 118 VAL A O 1
ATOM 849 N N . ILE A 1 119 ? 11.341 7.353 -14.563 1.00 90.88 119 ILE A N 1
ATOM 850 C CA . ILE A 1 119 ? 11.730 8.751 -14.433 1.00 90.88 119 ILE A CA 1
ATOM 851 C C . ILE A 1 119 ? 13.193 8.834 -14.848 1.00 90.88 119 ILE A C 1
ATOM 853 O O . ILE A 1 119 ? 14.083 8.389 -14.119 1.00 90.88 119 ILE A O 1
ATOM 857 N N . ASP A 1 120 ? 13.430 9.351 -16.052 1.00 87.19 120 ASP A N 1
ATOM 858 C CA . ASP A 1 120 ? 14.785 9.494 -16.578 1.00 87.19 120 ASP A CA 1
ATOM 859 C C . ASP A 1 120 ? 15.559 10.624 -15.869 1.00 87.19 120 ASP A C 1
ATOM 861 O O . ASP A 1 120 ? 15.027 11.388 -15.060 1.00 87.19 120 ASP A O 1
ATOM 865 N N . GLN A 1 121 ? 16.842 10.765 -16.200 1.00 85.12 121 GLN A N 1
ATOM 866 C CA . GLN A 1 121 ? 17.713 11.802 -15.628 1.00 85.12 121 GLN A CA 1
ATOM 867 C C . GLN A 1 121 ? 17.284 13.243 -15.964 1.00 85.12 121 GLN A C 1
ATOM 869 O O . GLN A 1 121 ? 17.769 14.186 -15.341 1.00 85.12 121 GLN A O 1
ATOM 874 N N . ASN A 1 122 ? 16.390 13.426 -16.938 1.00 87.56 122 ASN A N 1
ATOM 875 C CA . ASN A 1 122 ? 15.816 14.717 -17.308 1.00 87.56 122 ASN A CA 1
ATOM 876 C C . ASN A 1 122 ? 14.450 14.953 -16.645 1.00 87.56 122 ASN A C 1
ATOM 878 O O . ASN A 1 122 ? 13.780 15.927 -16.986 1.00 87.56 122 ASN A O 1
ATOM 882 N N . PHE A 1 123 ? 14.037 14.082 -15.717 1.00 82.69 123 PHE A N 1
ATOM 883 C CA . PHE A 1 123 ? 12.717 14.089 -15.087 1.00 82.69 123 PHE A CA 1
ATOM 884 C C . PHE A 1 123 ? 11.568 13.914 -16.087 1.00 82.69 123 PHE A C 1
ATOM 886 O O . PHE A 1 123 ? 10.452 14.375 -15.846 1.00 82.69 123 PHE A O 1
ATOM 893 N N . ASN A 1 124 ? 11.808 13.241 -17.215 1.00 86.81 124 ASN A N 1
ATOM 894 C CA . ASN A 1 124 ? 10.715 12.796 -18.066 1.00 86.81 124 ASN A CA 1
ATOM 895 C C . ASN A 1 124 ? 10.078 11.560 -17.443 1.00 86.81 124 ASN A C 1
ATOM 897 O O . ASN A 1 124 ? 10.746 10.556 -17.195 1.00 86.81 124 ASN A O 1
ATOM 901 N N . HIS A 1 125 ? 8.767 11.632 -17.246 1.00 85.25 125 HIS A N 1
ATOM 902 C CA . HIS A 1 125 ? 7.975 10.546 -16.694 1.00 85.25 125 HIS A CA 1
ATOM 903 C C . HIS A 1 125 ? 7.286 9.786 -17.826 1.00 85.25 125 HIS A C 1
ATOM 905 O O . HIS A 1 125 ? 6.444 10.345 -18.530 1.00 85.25 125 HIS A O 1
ATOM 911 N N . THR A 1 126 ? 7.623 8.509 -17.994 1.00 91.38 126 THR A N 1
ATOM 912 C CA . THR A 1 126 ? 6.961 7.632 -18.970 1.00 91.38 126 THR A CA 1
ATOM 913 C C . THR A 1 126 ? 6.337 6.452 -18.250 1.00 91.38 126 THR A C 1
ATOM 915 O O . THR A 1 126 ? 7.056 5.659 -17.650 1.00 91.38 126 THR A O 1
ATOM 918 N N . CYS A 1 127 ? 5.012 6.327 -18.328 1.00 91.94 127 CYS A N 1
ATOM 919 C CA . CYS A 1 127 ? 4.261 5.234 -17.717 1.00 91.94 127 CYS A CA 1
ATOM 920 C C . CYS A 1 127 ? 3.702 4.290 -18.779 1.00 91.94 127 CYS A C 1
ATOM 922 O O . CYS A 1 127 ? 3.240 4.719 -19.838 1.00 91.94 127 CYS A O 1
ATOM 924 N N . THR A 1 128 ? 3.728 2.999 -18.474 1.00 93.69 128 THR A N 1
ATOM 925 C CA . THR A 1 128 ? 3.170 1.941 -19.317 1.00 93.69 128 THR A CA 1
ATOM 926 C C . THR A 1 128 ? 2.380 0.950 -18.464 1.00 93.69 128 THR A C 1
ATOM 928 O O . THR A 1 128 ? 2.702 0.785 -17.283 1.00 93.69 128 THR A O 1
ATOM 931 N N . PRO A 1 129 ? 1.364 0.269 -19.027 1.00 95.06 129 PRO A N 1
ATOM 932 C CA . PRO A 1 129 ? 0.660 -0.788 -18.312 1.00 95.06 129 PRO A CA 1
ATOM 933 C C . PRO A 1 129 ? 1.625 -1.863 -17.802 1.00 95.06 129 PRO A C 1
ATOM 935 O O . PRO A 1 129 ? 2.490 -2.333 -18.542 1.00 95.06 129 PRO A O 1
ATOM 938 N N . TYR A 1 130 ? 1.444 -2.272 -16.550 1.00 94.75 130 TYR A N 1
ATOM 939 C CA . TYR A 1 130 ? 2.225 -3.319 -15.903 1.00 94.75 130 TYR A CA 1
ATOM 940 C C . TYR A 1 130 ? 1.358 -4.555 -15.656 1.00 94.75 130 TYR A C 1
ATOM 942 O O . TYR A 1 130 ? 0.162 -4.447 -15.397 1.00 94.75 130 TYR A O 1
ATOM 950 N N . ALA A 1 131 ? 1.961 -5.745 -15.706 1.00 94.00 131 ALA A N 1
ATOM 951 C CA . ALA A 1 131 ? 1.242 -7.014 -15.538 1.00 94.00 131 ALA A CA 1
ATOM 952 C C . ALA A 1 131 ? 0.699 -7.240 -14.112 1.00 94.00 131 ALA A C 1
ATOM 954 O O . ALA A 1 131 ? -0.016 -8.213 -13.873 1.00 94.00 131 ALA A O 1
ATOM 955 N N . GLY A 1 132 ? 1.065 -6.373 -13.165 1.00 94.00 132 GLY A N 1
ATOM 956 C CA . GLY A 1 132 ? 0.693 -6.499 -11.764 1.00 94.00 132 GLY A CA 1
ATOM 957 C C . GLY A 1 132 ? 1.336 -7.709 -11.086 1.00 94.00 132 GLY A C 1
ATOM 958 O O . GLY A 1 132 ? 2.316 -8.281 -11.565 1.00 94.00 132 GLY A O 1
ATOM 959 N N . GLY A 1 133 ? 0.781 -8.104 -9.945 1.00 96.19 133 GLY A N 1
ATOM 960 C CA . GLY A 1 133 ? 1.228 -9.271 -9.199 1.00 96.19 133 GLY A CA 1
ATOM 961 C C . GLY A 1 133 ? 0.615 -9.343 -7.807 1.00 96.19 133 GLY A C 1
ATOM 962 O O . GLY A 1 133 ? -0.389 -8.696 -7.507 1.00 96.19 133 GLY A O 1
ATOM 963 N N . VAL A 1 134 ? 1.235 -10.154 -6.951 1.00 97.88 134 VAL A N 1
ATOM 964 C CA . VAL A 1 134 ? 0.760 -10.387 -5.585 1.00 97.88 134 VAL A CA 1
ATOM 965 C C . VAL A 1 134 ? 1.551 -9.546 -4.585 1.00 97.88 134 VAL A C 1
ATOM 967 O O . VAL A 1 134 ? 2.778 -9.457 -4.660 1.00 97.88 134 VAL A O 1
ATOM 970 N N . MET A 1 135 ? 0.837 -8.972 -3.621 1.00 97.81 135 MET A N 1
ATOM 971 C CA . MET A 1 135 ? 1.371 -8.306 -2.442 1.00 97.81 135 MET A CA 1
ATOM 972 C C . MET A 1 135 ? 0.769 -8.921 -1.176 1.00 97.81 135 MET A C 1
ATOM 974 O O . MET A 1 135 ? -0.448 -9.050 -1.047 1.00 97.81 135 MET A O 1
ATOM 978 N N . ASN A 1 136 ? 1.626 -9.268 -0.220 1.00 98.12 136 ASN A N 1
ATOM 979 C CA . ASN A 1 136 ? 1.250 -9.653 1.133 1.00 98.12 136 ASN A CA 1
ATOM 980 C C . ASN A 1 136 ? 1.872 -8.652 2.103 1.00 98.12 136 ASN A C 1
ATOM 982 O O . ASN A 1 136 ? 3.092 -8.594 2.196 1.00 98.12 136 ASN A O 1
ATOM 986 N N . VAL A 1 137 ? 1.060 -7.874 2.814 1.00 98.06 137 VAL A N 1
ATOM 987 C CA . VAL A 1 137 ? 1.539 -6.877 3.781 1.00 98.06 137 VAL A CA 1
ATOM 988 C C . VAL A 1 137 ? 0.805 -7.056 5.092 1.00 98.06 137 VAL A C 1
ATOM 990 O O . VAL A 1 137 ? -0.419 -7.144 5.121 1.00 98.06 137 VAL A O 1
ATOM 993 N N . THR A 1 138 ? 1.555 -7.111 6.185 1.00 97.81 138 THR A N 1
ATOM 994 C CA . THR A 1 138 ? 1.013 -7.276 7.532 1.00 97.81 138 THR A CA 1
ATOM 995 C C . THR A 1 138 ? 1.368 -6.070 8.377 1.00 97.81 138 THR A C 1
ATOM 997 O O . THR A 1 138 ? 2.548 -5.781 8.541 1.00 97.81 138 THR A O 1
ATOM 1000 N N . TRP A 1 139 ? 0.360 -5.420 8.953 1.00 97.12 139 TRP A N 1
ATOM 1001 C CA . TRP A 1 139 ? 0.503 -4.390 9.975 1.00 97.12 139 TRP A CA 1
ATOM 1002 C C . TRP A 1 139 ? 0.309 -4.988 11.363 1.00 97.12 139 TRP A C 1
ATOM 1004 O O . TRP A 1 139 ? -0.641 -5.740 11.601 1.00 97.12 139 TRP A O 1
ATOM 1014 N N . GLN A 1 140 ? 1.151 -4.568 12.301 1.00 96.12 140 GLN A N 1
ATOM 1015 C CA . GLN A 1 140 ? 1.044 -4.893 13.715 1.00 96.12 140 GLN A CA 1
ATOM 1016 C C . GLN A 1 140 ? 1.138 -3.610 14.541 1.00 96.12 140 GLN A C 1
ATOM 1018 O O . GLN A 1 140 ? 2.150 -2.911 14.516 1.00 96.12 140 GLN A O 1
ATOM 1023 N N . LYS A 1 141 ? 0.089 -3.287 15.302 1.00 94.69 141 LYS A N 1
ATOM 1024 C CA . LYS A 1 141 ? 0.087 -2.107 16.177 1.00 94.69 141 LYS A CA 1
ATOM 1025 C C . LYS A 1 141 ? 1.162 -2.248 17.256 1.00 94.69 141 LYS A C 1
ATOM 1027 O O . LYS A 1 141 ? 1.212 -3.266 17.945 1.00 94.69 141 LYS A O 1
ATOM 1032 N N . THR A 1 142 ? 1.975 -1.207 17.434 1.00 93.25 142 THR A N 1
ATOM 1033 C CA . THR A 1 142 ? 3.011 -1.139 18.480 1.00 93.25 142 THR A CA 1
ATOM 1034 C C . THR A 1 142 ? 2.591 -0.273 19.660 1.00 93.25 142 THR A C 1
ATOM 1036 O O . THR A 1 142 ? 3.013 -0.529 20.782 1.00 93.25 142 THR A O 1
ATOM 1039 N N . GLY A 1 143 ? 1.745 0.738 19.431 1.00 88.44 143 GLY A N 1
ATOM 1040 C CA . GLY A 1 143 ? 1.213 1.595 20.497 1.00 88.44 143 GLY A CA 1
ATOM 1041 C C . GLY A 1 143 ? 2.233 2.540 21.146 1.00 88.44 143 GLY A C 1
ATOM 1042 O O . GLY A 1 143 ? 1.951 3.079 22.210 1.00 88.44 143 GLY A O 1
ATOM 1043 N N . GLN A 1 144 ? 3.388 2.763 20.515 1.00 90.75 144 GLN A N 1
ATOM 1044 C CA . GLN A 1 144 ? 4.390 3.746 20.941 1.00 90.75 144 GLN A CA 1
ATOM 1045 C C . GLN A 1 144 ? 3.844 5.178 20.896 1.00 90.75 144 GLN A C 1
ATOM 1047 O O . GLN A 1 144 ? 4.174 5.989 21.756 1.00 90.75 144 GLN A O 1
ATOM 1052 N N . TYR A 1 145 ? 2.984 5.482 19.921 1.00 90.12 145 TYR A N 1
ATOM 1053 C CA . TYR A 1 145 ? 2.243 6.739 19.871 1.00 90.12 145 TYR A CA 1
ATOM 1054 C C . TYR A 1 145 ? 0.834 6.549 19.303 1.00 90.12 145 TYR A C 1
ATOM 1056 O O . TYR A 1 145 ? 0.514 5.534 18.678 1.00 90.12 145 TYR A O 1
ATOM 1064 N N . THR A 1 146 ? -0.015 7.552 19.523 1.00 91.75 146 THR A N 1
ATOM 1065 C CA . THR A 1 146 ? -1.323 7.702 18.876 1.00 91.75 146 THR A CA 1
ATOM 1066 C C . THR A 1 146 ? -1.409 9.092 18.270 1.00 91.75 146 THR A C 1
ATOM 1068 O O . THR A 1 146 ? -1.018 10.067 18.906 1.00 91.75 146 THR A O 1
ATOM 1071 N N . ASN A 1 147 ? -1.906 9.168 17.041 1.00 87.88 147 ASN A N 1
ATOM 1072 C CA . ASN A 1 147 ? -2.119 10.396 16.302 1.00 87.88 147 ASN A CA 1
ATOM 1073 C C . ASN A 1 147 ? -3.614 10.555 15.998 1.00 87.88 147 ASN A C 1
ATOM 1075 O O . ASN A 1 147 ? -4.294 9.583 15.673 1.00 87.88 147 ASN A O 1
ATOM 1079 N N . SER A 1 148 ? -4.142 11.766 16.140 1.00 89.31 148 SER A N 1
ATOM 1080 C CA . SER A 1 148 ? -5.527 12.092 15.797 1.00 89.31 148 SER A CA 1
ATOM 1081 C C . SER A 1 148 ? -5.546 13.356 14.958 1.00 89.31 148 SER A C 1
ATOM 1083 O O . SER A 1 148 ? -5.155 14.418 15.433 1.00 89.31 148 SER A O 1
ATOM 1085 N N . ASN A 1 149 ? -6.009 13.222 13.719 1.00 82.88 149 ASN A N 1
ATOM 1086 C CA . ASN A 1 149 ? -5.979 14.279 12.719 1.00 82.88 149 ASN A CA 1
ATOM 1087 C C . ASN A 1 149 ? -7.374 14.539 12.159 1.00 82.88 149 ASN A C 1
ATOM 1089 O O . ASN A 1 149 ? -8.228 13.654 12.082 1.00 82.88 149 ASN A O 1
ATOM 1093 N N . THR A 1 150 ? -7.594 15.778 11.747 1.00 84.62 150 THR A N 1
ATOM 1094 C CA . THR A 1 150 ? -8.769 16.221 10.999 1.00 84.62 150 THR A CA 1
ATOM 1095 C C . THR A 1 150 ? -8.284 17.247 9.997 1.00 84.62 150 THR A C 1
ATOM 1097 O O . THR A 1 150 ? -7.604 18.199 10.378 1.00 84.62 150 THR A O 1
ATOM 1100 N N . GLY A 1 151 ? -8.604 17.059 8.723 1.00 79.38 151 GLY A N 1
ATOM 1101 C CA . GLY A 1 151 ? -8.217 18.022 7.708 1.00 79.38 151 GLY A CA 1
ATOM 1102 C C . GLY A 1 151 ? -8.291 17.480 6.296 1.00 79.38 151 GLY A C 1
ATOM 1103 O O . GLY A 1 151 ? -8.630 16.322 6.058 1.00 79.38 151 GLY A O 1
ATOM 1104 N N . ILE A 1 152 ? -7.947 18.371 5.372 1.00 83.00 152 ILE A N 1
ATOM 1105 C CA . ILE A 1 152 ? -7.799 18.066 3.958 1.00 83.00 152 ILE A CA 1
ATOM 1106 C C . ILE A 1 152 ? -6.312 17.858 3.691 1.00 83.00 152 ILE A C 1
ATOM 1108 O O . ILE A 1 152 ? -5.501 18.724 4.017 1.00 83.00 152 ILE A O 1
ATOM 1112 N N . ASN A 1 153 ? -5.958 16.733 3.088 1.00 81.38 153 ASN A N 1
ATOM 1113 C CA . ASN A 1 153 ? -4.626 16.483 2.565 1.00 81.38 153 ASN A CA 1
ATOM 1114 C C . ASN A 1 153 ? -4.730 16.270 1.050 1.00 81.38 153 ASN A C 1
ATOM 1116 O O . ASN A 1 153 ? -5.702 15.716 0.540 1.00 81.38 153 ASN A O 1
ATOM 1120 N N . THR A 1 154 ? -3.768 16.804 0.307 1.00 83.25 154 THR A N 1
ATOM 1121 C CA . THR A 1 154 ? -3.660 16.596 -1.135 1.00 83.25 154 THR A CA 1
ATOM 1122 C C . THR A 1 154 ? -2.269 16.067 -1.426 1.00 83.25 154 THR A C 1
ATOM 1124 O O . THR A 1 154 ? -1.284 16.757 -1.170 1.00 83.25 154 THR A O 1
ATOM 1127 N N . MET A 1 155 ? -2.204 14.849 -1.954 1.00 78.50 155 MET A N 1
ATOM 1128 C CA . MET A 1 155 ? -0.980 14.224 -2.439 1.00 78.50 155 MET A CA 1
ATOM 1129 C C . MET A 1 155 ? -1.039 14.165 -3.959 1.00 78.50 155 MET A C 1
ATOM 1131 O O . MET A 1 155 ? -1.983 13.610 -4.521 1.00 78.50 155 MET A O 1
ATOM 1135 N N . THR A 1 156 ? -0.038 14.731 -4.622 1.00 78.75 156 THR A N 1
ATOM 1136 C CA . THR A 1 156 ? 0.081 14.681 -6.079 1.00 78.75 156 THR A CA 1
ATOM 1137 C C . THR A 1 156 ? 1.155 13.675 -6.446 1.00 78.75 156 THR A C 1
ATOM 1139 O O . THR A 1 156 ? 2.326 13.875 -6.128 1.00 78.75 156 THR A O 1
ATOM 1142 N N . PHE A 1 157 ? 0.739 12.617 -7.128 1.00 71.75 157 PHE A N 1
ATOM 1143 C CA . PHE A 1 157 ? 1.608 11.654 -7.784 1.00 71.75 157 PHE A CA 1
ATOM 1144 C C . PHE A 1 157 ? 1.700 12.002 -9.267 1.00 71.75 157 PHE A C 1
ATOM 1146 O O . PHE A 1 157 ? 0.929 12.814 -9.788 1.00 71.75 157 PHE A O 1
ATOM 1153 N N . THR A 1 158 ? 2.644 11.382 -9.968 1.00 70.12 158 THR A N 1
ATOM 1154 C CA . THR A 1 158 ? 2.868 11.643 -11.393 1.00 70.12 158 THR A CA 1
ATOM 1155 C C . THR A 1 158 ? 1.612 11.410 -12.239 1.00 70.12 158 THR A C 1
ATOM 1157 O O . THR A 1 158 ? 1.361 12.150 -13.186 1.00 70.12 158 THR A O 1
ATOM 1160 N N . ASN A 1 159 ? 0.813 10.397 -11.907 1.00 71.69 159 ASN A N 1
ATOM 1161 C CA . ASN A 1 159 ? -0.315 9.931 -12.717 1.00 71.69 159 ASN A CA 1
ATOM 1162 C C . ASN A 1 159 ? -1.680 10.035 -12.018 1.00 71.69 159 ASN A C 1
ATOM 1164 O O . ASN A 1 159 ? -2.697 9.694 -12.623 1.00 71.69 159 ASN A O 1
ATOM 1168 N N . PHE A 1 160 ? -1.733 10.499 -10.769 1.00 73.94 160 PHE A N 1
ATOM 1169 C CA . PHE A 1 160 ? -2.987 10.779 -10.073 1.00 73.94 160 PHE A CA 1
ATOM 1170 C C . PHE A 1 160 ? -2.786 11.769 -8.925 1.00 73.94 160 PHE A C 1
ATOM 1172 O O . PHE A 1 160 ? -1.700 11.919 -8.376 1.00 73.94 160 PHE A O 1
ATOM 1179 N N . THR A 1 161 ? -3.857 12.445 -8.529 1.00 82.69 161 THR A N 1
ATOM 1180 C CA . THR A 1 161 ? -3.901 13.243 -7.300 1.00 82.69 161 THR A CA 1
ATOM 1181 C C . THR A 1 161 ? -4.863 12.593 -6.321 1.00 82.69 161 THR A C 1
ATOM 1183 O O . THR A 1 161 ? -6.001 12.308 -6.683 1.00 82.69 161 THR A O 1
ATOM 1186 N N . VAL A 1 162 ? -4.424 12.387 -5.080 1.00 82.31 162 VAL A N 1
ATOM 1187 C CA . VAL A 1 162 ? -5.266 11.950 -3.963 1.00 82.31 162 VAL A CA 1
ATOM 1188 C C . VAL A 1 162 ? -5.630 13.165 -3.131 1.00 82.31 162 VAL A C 1
ATOM 1190 O O . VAL A 1 162 ? -4.767 13.780 -2.510 1.00 82.31 162 VAL A O 1
ATOM 1193 N N . LYS A 1 163 ? -6.914 13.495 -3.072 1.00 86.31 163 LYS A N 1
ATOM 1194 C CA . LYS A 1 163 ? -7.459 14.461 -2.118 1.00 86.31 163 LYS A CA 1
ATOM 1195 C C . LYS A 1 163 ? -8.175 13.693 -1.028 1.00 86.31 163 LYS A C 1
ATOM 1197 O O . LYS A 1 163 ? -9.210 13.089 -1.278 1.00 86.31 163 LYS A O 1
ATOM 1202 N N . SER A 1 164 ? -7.642 13.706 0.181 1.00 84.12 164 SER A N 1
ATOM 1203 C CA . SER A 1 164 ? -8.298 13.128 1.344 1.00 84.12 164 SER A CA 1
ATOM 1204 C C . SER A 1 164 ? -8.901 14.223 2.210 1.00 84.12 164 SER A C 1
ATOM 1206 O O . SER A 1 164 ? -8.296 15.264 2.436 1.00 84.12 164 SER A O 1
ATOM 1208 N N . ASN A 1 165 ? -10.118 13.996 2.689 1.00 85.31 165 ASN A N 1
ATOM 1209 C CA . ASN A 1 165 ? -10.776 14.833 3.681 1.00 85.31 165 ASN A CA 1
ATOM 1210 C C . ASN A 1 165 ? -11.519 13.909 4.635 1.00 85.31 165 ASN A C 1
ATOM 1212 O O . ASN A 1 165 ? -12.646 13.509 4.340 1.00 85.31 165 ASN A O 1
ATOM 1216 N N . PHE A 1 166 ? -10.859 13.500 5.715 1.00 82.12 166 PHE A N 1
ATOM 1217 C CA . PHE A 1 166 ? -11.452 12.647 6.738 1.00 82.12 166 PHE A CA 1
ATOM 1218 C C . PHE A 1 166 ? -10.749 12.809 8.084 1.00 82.12 166 PHE A C 1
ATOM 1220 O O . PHE A 1 166 ? -9.621 13.298 8.174 1.00 82.12 166 PHE A O 1
ATOM 1227 N N . ASN A 1 167 ? -11.432 12.384 9.143 1.00 87.12 167 ASN A N 1
ATOM 1228 C CA . ASN A 1 167 ? -10.875 12.344 10.488 1.00 87.12 167 ASN A CA 1
ATOM 1229 C C . ASN A 1 167 ? -10.201 10.995 10.686 1.00 87.12 167 ASN A C 1
ATOM 1231 O O . ASN A 1 167 ? -10.797 9.972 10.367 1.00 87.12 167 ASN A O 1
ATOM 1235 N N . SER A 1 168 ? -9.003 10.952 11.251 1.00 88.19 168 SER A N 1
ATOM 1236 C CA . SER A 1 168 ? -8.317 9.686 11.502 1.00 88.19 168 SER A CA 1
ATOM 1237 C C . SER A 1 168 ? -7.764 9.626 12.910 1.00 88.19 168 SER A C 1
ATOM 1239 O O . SER A 1 168 ? -7.115 10.576 13.344 1.00 88.19 168 SER A O 1
ATOM 1241 N N . THR A 1 169 ? -7.933 8.487 13.572 1.00 90.69 169 THR A N 1
ATOM 1242 C CA . THR A 1 169 ? -7.215 8.140 14.796 1.00 90.69 169 THR A CA 1
ATOM 1243 C C . THR A 1 169 ? -6.390 6.897 14.519 1.00 90.69 169 THR A C 1
ATOM 1245 O O . THR A 1 169 ? -6.923 5.799 14.363 1.00 90.69 169 THR A O 1
ATOM 1248 N N . THR A 1 170 ? -5.076 7.063 14.452 1.00 91.50 170 THR A N 1
ATOM 1249 C CA . THR A 1 170 ? -4.133 5.981 14.173 1.00 91.50 170 THR A CA 1
ATOM 1250 C C . THR A 1 170 ? -3.146 5.823 15.317 1.00 91.50 170 THR A C 1
ATOM 1252 O O . THR A 1 170 ? -2.889 6.750 16.082 1.00 91.50 170 THR A O 1
ATOM 1255 N N . SER A 1 171 ? -2.590 4.630 15.474 1.00 93.75 171 SER A N 1
ATOM 1256 C CA . SER A 1 171 ? -1.457 4.391 16.362 1.00 93.75 171 SER A CA 1
ATOM 1257 C C . SER A 1 171 ? -0.252 3.956 15.550 1.00 93.75 171 SER A C 1
ATOM 1259 O O . SER A 1 171 ? -0.400 3.439 14.441 1.00 93.75 171 SER A O 1
ATOM 1261 N N . SER A 1 172 ? 0.933 4.118 16.129 1.00 93.38 172 SER A N 1
ATOM 1262 C CA . SER A 1 172 ? 2.150 3.545 15.571 1.00 93.38 172 SER A CA 1
ATOM 1263 C C . SER A 1 172 ? 1.980 2.041 15.341 1.00 93.38 172 SER A C 1
ATOM 1265 O O . SER A 1 172 ? 1.410 1.319 16.175 1.00 93.38 172 SER A O 1
ATOM 1267 N N 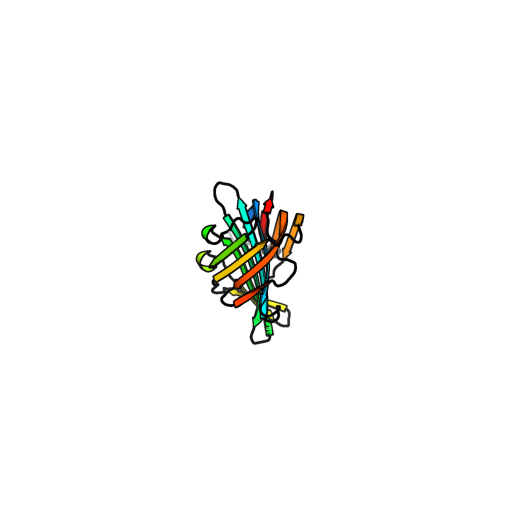. ALA A 1 173 ? 2.493 1.570 14.215 1.00 94.62 173 ALA A N 1
ATOM 1268 C CA . ALA A 1 173 ? 2.505 0.168 13.839 1.00 94.62 173 ALA A CA 1
ATOM 1269 C C . ALA A 1 173 ? 3.845 -0.187 13.187 1.00 94.62 173 ALA A C 1
ATOM 1271 O O . ALA A 1 173 ? 4.581 0.687 12.741 1.00 94.62 173 ALA A O 1
ATOM 1272 N N . THR A 1 174 ? 4.166 -1.473 13.132 1.00 94.75 174 THR A N 1
ATOM 1273 C CA . THR A 1 174 ? 5.162 -2.010 12.205 1.00 94.75 174 THR A CA 1
ATOM 1274 C C . THR A 1 174 ? 4.443 -2.648 11.034 1.00 94.75 174 THR A C 1
ATOM 1276 O O . THR A 1 174 ? 3.322 -3.139 11.182 1.00 94.75 174 THR A O 1
ATOM 1279 N N . ALA A 1 175 ? 5.083 -2.643 9.870 1.00 95.44 175 ALA A N 1
ATOM 1280 C CA . ALA A 1 175 ? 4.589 -3.351 8.710 1.00 95.44 175 ALA A CA 1
ATOM 1281 C C . ALA A 1 175 ? 5.741 -4.045 7.994 1.00 95.44 175 ALA A C 1
ATOM 1283 O O . ALA A 1 175 ? 6.870 -3.562 7.984 1.00 95.44 175 ALA A O 1
ATOM 1284 N N . GLN A 1 176 ? 5.449 -5.208 7.436 1.00 96.31 176 GLN A N 1
ATOM 1285 C CA . GLN A 1 176 ? 6.389 -6.008 6.661 1.00 96.31 176 GLN A CA 1
ATOM 1286 C C . GLN A 1 176 ? 5.610 -6.827 5.646 1.00 96.31 176 GLN A C 1
ATOM 1288 O O . GLN A 1 176 ? 4.409 -7.065 5.820 1.00 96.31 176 GLN A O 1
ATOM 1293 N N . GLY A 1 177 ? 6.287 -7.290 4.606 1.00 96.44 177 GLY A N 1
ATOM 1294 C CA . GLY A 1 177 ? 5.590 -8.012 3.565 1.00 96.44 177 GLY A CA 1
ATOM 1295 C C . GLY A 1 177 ? 6.455 -8.467 2.412 1.00 96.44 177 GLY A C 1
ATOM 1296 O O . GLY A 1 177 ? 7.663 -8.249 2.382 1.00 96.44 177 GLY A O 1
ATOM 1297 N N . THR A 1 178 ? 5.793 -9.080 1.444 1.00 97.75 178 THR A N 1
ATOM 1298 C CA . THR A 1 178 ? 6.355 -9.400 0.138 1.00 97.75 178 THR A CA 1
ATOM 1299 C C . THR A 1 178 ? 5.534 -8.674 -0.917 1.00 97.75 178 THR A C 1
ATOM 1301 O O . THR A 1 178 ? 4.312 -8.795 -0.936 1.00 97.75 178 THR A O 1
ATOM 1304 N N . ILE A 1 179 ? 6.190 -7.930 -1.800 1.00 97.19 179 ILE A N 1
ATOM 1305 C CA . ILE A 1 179 ? 5.565 -7.154 -2.873 1.00 97.19 179 ILE A CA 1
ATOM 1306 C C . ILE A 1 179 ? 6.186 -7.615 -4.184 1.00 97.19 179 ILE A C 1
ATOM 1308 O O . ILE A 1 179 ? 7.400 -7.533 -4.349 1.00 97.19 179 ILE A O 1
ATOM 1312 N N . PHE A 1 180 ? 5.369 -8.165 -5.083 1.00 95.88 180 PHE A N 1
ATOM 1313 C CA . PHE A 1 180 ? 5.805 -8.667 -6.393 1.00 95.88 180 PHE A CA 1
ATOM 1314 C C . PHE A 1 180 ? 7.000 -9.641 -6.318 1.00 95.88 180 PHE A C 1
ATOM 1316 O O . PHE A 1 180 ? 7.854 -9.678 -7.198 1.00 95.88 180 PHE A O 1
ATOM 1323 N N . GLY A 1 181 ? 7.054 -10.446 -5.249 1.00 94.62 181 GLY A N 1
ATOM 1324 C CA . GLY A 1 181 ? 8.123 -11.420 -4.990 1.00 94.62 181 GLY A CA 1
ATOM 1325 C C . GLY A 1 181 ? 9.326 -10.885 -4.202 1.00 94.62 181 GLY A C 1
ATOM 1326 O O . GLY A 1 181 ? 10.164 -11.678 -3.780 1.00 94.62 181 GLY A O 1
ATOM 1327 N N . THR A 1 182 ? 9.394 -9.579 -3.939 1.00 95.94 182 THR A N 1
ATOM 1328 C CA . THR A 1 182 ? 10.478 -8.942 -3.179 1.00 95.94 182 THR A CA 1
ATOM 1329 C C . THR A 1 182 ? 10.083 -8.756 -1.719 1.00 95.94 182 THR A C 1
ATOM 1331 O O . THR A 1 182 ? 8.990 -8.278 -1.421 1.00 95.94 182 THR A O 1
ATOM 1334 N N . GLN A 1 183 ? 10.967 -9.124 -0.789 1.00 96.38 183 GLN A N 1
ATOM 1335 C CA . GLN A 1 183 ? 10.737 -8.941 0.645 1.00 96.38 183 GLN A CA 1
ATOM 1336 C C . GLN A 1 183 ? 10.984 -7.488 1.057 1.00 96.38 183 GLN A C 1
ATOM 1338 O O . GLN A 1 183 ? 12.031 -6.924 0.742 1.00 96.38 183 GLN A O 1
ATOM 1343 N N . TYR A 1 184 ? 10.064 -6.918 1.827 1.00 95.88 184 TYR A N 1
ATOM 1344 C CA . TYR A 1 184 ? 10.215 -5.611 2.447 1.00 95.88 184 TYR A CA 1
ATOM 1345 C C . TYR A 1 184 ? 10.045 -5.700 3.966 1.00 95.88 184 TYR A C 1
ATOM 1347 O O . TYR A 1 184 ? 9.188 -6.421 4.492 1.00 95.88 184 TYR A O 1
ATOM 1355 N N . SER A 1 185 ? 10.863 -4.922 4.659 1.00 93.56 185 SER A N 1
ATOM 1356 C CA . SER A 1 185 ? 10.893 -4.783 6.113 1.00 93.56 185 SER A CA 1
ATOM 1357 C C . SER A 1 185 ? 10.417 -3.380 6.515 1.00 93.56 185 SER A C 1
ATOM 1359 O O . SER A 1 185 ? 10.289 -2.516 5.644 1.00 93.56 185 SER A O 1
ATOM 1361 N N . PRO A 1 186 ? 10.148 -3.118 7.806 1.00 89.44 186 PRO A N 1
ATOM 1362 C CA . PRO A 1 186 ? 9.763 -1.783 8.259 1.00 89.44 186 PRO A CA 1
ATOM 1363 C C . PRO A 1 186 ? 10.791 -0.724 7.825 1.00 89.44 186 PRO A C 1
ATOM 1365 O O . PRO A 1 186 ? 11.971 -0.857 8.140 1.00 89.44 186 PRO A O 1
ATOM 1368 N N . GLY A 1 187 ? 10.342 0.300 7.090 1.00 71.50 187 GLY A N 1
ATOM 1369 C CA . GLY A 1 187 ? 11.204 1.313 6.467 1.00 71.50 187 GLY A CA 1
ATOM 1370 C C . GLY A 1 187 ? 11.353 2.635 7.228 1.00 71.50 187 GLY A C 1
ATOM 1371 O O . GLY A 1 187 ? 12.104 3.498 6.793 1.00 71.50 187 GLY A O 1
ATOM 1372 N N . GLY A 1 188 ? 10.653 2.816 8.353 1.00 63.03 188 GLY A N 1
ATOM 1373 C CA . GLY A 1 188 ? 10.696 4.048 9.155 1.00 63.03 188 GLY A CA 1
ATOM 1374 C C . GLY A 1 188 ? 9.326 4.523 9.663 1.00 63.03 188 GLY A C 1
ATOM 1375 O O . GLY A 1 188 ? 8.306 3.854 9.480 1.00 63.03 188 GLY A O 1
ATOM 1376 N N . ASP A 1 189 ? 9.323 5.690 10.320 1.00 61.78 189 ASP A N 1
ATOM 1377 C CA . ASP A 1 189 ? 8.342 6.189 11.312 1.00 61.78 189 ASP A CA 1
ATOM 1378 C C . ASP A 1 189 ? 6.885 6.435 10.841 1.00 61.78 189 ASP A C 1
ATOM 1380 O O . ASP A 1 189 ? 6.029 6.825 11.646 1.00 61.78 189 ASP A O 1
ATOM 1384 N N . LEU A 1 190 ? 6.558 6.189 9.567 1.00 75.50 190 LEU A N 1
ATOM 1385 C CA . LEU A 1 190 ? 5.252 6.513 8.959 1.00 75.50 190 LEU A CA 1
ATOM 1386 C C . LEU A 1 190 ? 4.292 5.320 8.823 1.00 75.50 190 LEU A C 1
ATOM 1388 O O . LEU A 1 190 ? 3.274 5.393 8.128 1.00 75.50 190 LEU A O 1
ATOM 1392 N N . THR A 1 191 ? 4.575 4.226 9.527 1.00 90.94 191 THR A N 1
ATOM 1393 C CA . THR A 1 191 ? 3.675 3.071 9.565 1.00 90.94 191 THR A CA 1
ATOM 1394 C C . THR A 1 191 ? 2.635 3.218 10.672 1.00 90.94 191 THR A C 1
ATOM 1396 O O . THR A 1 191 ? 2.960 3.344 11.857 1.00 90.94 191 THR A O 1
ATOM 1399 N N . GLN A 1 192 ? 1.361 3.195 10.286 1.00 93.38 192 GLN A N 1
ATOM 1400 C CA . GLN A 1 192 ? 0.245 3.474 11.181 1.00 93.38 192 GLN A CA 1
ATOM 1401 C C . GLN A 1 192 ? -0.923 2.516 10.943 1.00 93.38 192 GLN A C 1
ATOM 1403 O O . GLN A 1 192 ? -1.179 2.091 9.819 1.00 93.38 192 GLN A O 1
ATOM 1408 N N . LEU A 1 193 ? -1.649 2.198 12.016 1.00 94.56 193 LEU A N 1
ATOM 1409 C CA . LEU A 1 193 ? -2.881 1.409 11.980 1.00 94.56 193 LEU A CA 1
ATOM 1410 C C . LEU A 1 193 ? -3.916 2.016 12.930 1.00 94.56 193 LEU A C 1
ATOM 1412 O O . LEU A 1 193 ? -3.620 2.309 14.092 1.00 94.56 193 LEU A O 1
ATOM 1416 N N . GLY A 1 194 ? -5.142 2.177 12.453 1.00 92.50 194 GLY A N 1
ATOM 1417 C CA . GLY A 1 194 ? -6.274 2.590 13.269 1.00 92.50 194 GLY A CA 1
ATOM 1418 C C . GLY A 1 194 ? -7.517 2.793 12.425 1.00 92.50 194 GLY A C 1
ATOM 1419 O O . GLY A 1 194 ? -7.849 1.941 11.601 1.00 92.50 194 GLY A O 1
ATOM 1420 N N . THR A 1 195 ? -8.214 3.906 12.638 1.00 89.56 195 THR A N 1
ATOM 1421 C CA . THR A 1 195 ? -9.514 4.158 12.022 1.00 89.56 195 THR A CA 1
ATOM 1422 C C . THR A 1 195 ? -9.612 5.530 11.364 1.00 89.56 195 THR A C 1
ATOM 1424 O O . THR A 1 195 ? -9.069 6.518 11.854 1.00 89.56 195 THR A O 1
ATOM 1427 N N . GLY A 1 196 ? -10.313 5.580 10.233 1.00 84.25 196 GLY A N 1
ATOM 1428 C CA . GLY A 1 196 ? -10.807 6.787 9.580 1.00 84.25 196 GLY A CA 1
ATOM 1429 C C . GLY A 1 196 ? -12.314 6.944 9.799 1.00 84.25 196 GLY A C 1
ATOM 1430 O O . GLY A 1 196 ? -13.036 5.951 9.880 1.00 84.25 196 GLY A O 1
ATOM 1431 N N . HIS A 1 197 ? -12.788 8.182 9.897 1.00 83.50 197 HIS A N 1
ATOM 1432 C CA . HIS A 1 197 ? -14.172 8.546 10.182 1.00 83.50 197 HIS A CA 1
ATOM 1433 C C . HIS A 1 197 ? -14.590 9.787 9.393 1.00 83.50 197 HIS A C 1
ATOM 1435 O O . HIS A 1 197 ? -13.782 10.685 9.153 1.00 83.50 197 HIS A O 1
ATOM 1441 N N . ASN A 1 198 ? -15.892 9.879 9.104 1.00 74.62 198 ASN A N 1
ATOM 1442 C CA . ASN A 1 198 ? -16.567 11.101 8.652 1.00 74.62 198 ASN A CA 1
ATOM 1443 C C . ASN A 1 198 ? -15.877 11.803 7.472 1.00 74.62 198 ASN A C 1
ATOM 1445 O O . ASN A 1 198 ? -15.684 13.018 7.498 1.00 74.62 198 ASN A O 1
ATOM 1449 N N . GLY A 1 199 ? -15.504 11.042 6.442 1.00 77.75 199 GLY A N 1
ATOM 1450 C CA . GLY A 1 199 ? -14.884 11.616 5.260 1.00 77.75 199 GLY A CA 1
ATOM 1451 C C . GLY A 1 199 ? -14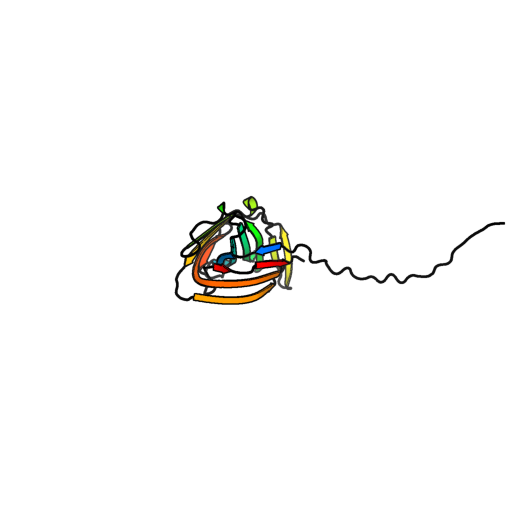.518 10.600 4.187 1.00 77.75 199 GLY A C 1
ATOM 1452 O O . GLY A 1 199 ? -15.009 9.471 4.175 1.00 77.75 199 GLY A O 1
ATOM 1453 N N . GLY A 1 200 ? -13.662 11.003 3.254 1.00 81.62 200 GLY A N 1
ATOM 1454 C CA . GLY A 1 200 ? -13.278 10.153 2.140 1.00 81.62 200 GLY A CA 1
ATOM 1455 C C . GLY A 1 200 ? -12.064 10.631 1.367 1.00 81.62 200 GLY A C 1
ATOM 1456 O O . GLY A 1 200 ? -11.412 11.612 1.727 1.00 81.62 200 GLY A O 1
ATOM 1457 N N . ILE A 1 201 ? -11.782 9.903 0.296 1.00 84.19 201 ILE A N 1
ATOM 1458 C CA . ILE A 1 201 ? -10.781 10.257 -0.700 1.00 84.19 201 ILE A CA 1
ATOM 1459 C C . ILE A 1 201 ? -11.451 10.512 -2.046 1.00 84.19 201 ILE A C 1
ATOM 1461 O O . ILE A 1 201 ? -12.445 9.868 -2.394 1.00 84.19 201 ILE A O 1
ATOM 1465 N N . GLU A 1 202 ? -10.885 11.451 -2.787 1.00 85.25 202 GLU A N 1
ATOM 1466 C CA . GLU A 1 202 ? -11.159 11.705 -4.191 1.00 85.25 202 GLU A CA 1
ATOM 1467 C C . GLU A 1 202 ? -9.857 11.511 -4.963 1.00 85.25 202 GLU A C 1
ATOM 1469 O O . GLU A 1 202 ? -8.812 12.034 -4.570 1.00 85.25 202 GLU A O 1
ATOM 1474 N N . ILE A 1 203 ? -9.923 10.733 -6.038 1.00 81.88 203 ILE A N 1
ATOM 1475 C CA . ILE A 1 203 ? -8.795 10.508 -6.935 1.00 81.88 203 ILE A CA 1
ATOM 1476 C C . ILE A 1 203 ? -9.085 11.198 -8.249 1.00 81.88 203 ILE A C 1
ATOM 1478 O O . ILE A 1 203 ? -10.077 10.866 -8.897 1.00 81.88 203 ILE A O 1
ATOM 1482 N N . ASP A 1 204 ? -8.191 12.094 -8.642 1.00 82.62 204 ASP A N 1
ATOM 1483 C CA . ASP A 1 204 ? -8.213 12.747 -9.943 1.00 82.62 204 ASP A CA 1
ATOM 1484 C C . ASP A 1 204 ? -7.104 12.144 -10.813 1.00 82.62 204 ASP A C 1
ATOM 1486 O O . ASP A 1 204 ? -5.930 12.177 -10.435 1.00 82.62 204 ASP A O 1
ATOM 1490 N N . LYS A 1 205 ? -7.464 11.592 -11.975 1.00 71.88 205 LYS A N 1
ATOM 1491 C CA . LYS A 1 205 ? -6.512 11.175 -13.018 1.00 71.88 205 LYS A CA 1
ATOM 1492 C C . LYS A 1 205 ? -6.450 12.250 -14.125 1.00 71.88 205 LYS A C 1
ATOM 1494 O O . LYS A 1 205 ? -7.490 12.869 -14.386 1.00 71.88 205 LYS A O 1
ATOM 1499 N N . PRO A 1 206 ? -5.268 12.510 -14.718 1.00 61.03 206 PRO A N 1
ATOM 1500 C CA . PRO A 1 206 ? -5.097 13.481 -15.800 1.00 61.03 206 PRO A CA 1
ATOM 1501 C C . PRO A 1 206 ? -5.884 13.123 -17.066 1.00 61.03 206 PRO A C 1
ATOM 1503 O O . PRO A 1 206 ? -6.174 11.922 -17.276 1.00 61.03 206 PRO A O 1
#

Solvent-accessible surface area (backbone atoms only — not comparable to full-atom values): 10872 Å² total; per-residue (Å²): 135,92,80,89,79,88,83,85,80,84,76,80,78,77,78,70,75,76,69,82,70,66,68,52,77,51,74,46,58,26,30,34,39,30,35,36,33,36,27,13,19,74,92,42,77,66,14,41,33,42,39,38,41,35,19,24,62,62,94,90,49,66,43,32,39,39,39,38,41,37,37,36,64,50,100,86,68,32,47,29,35,43,33,39,59,46,64,37,63,46,90,33,50,47,74,79,38,70,56,32,33,35,41,50,42,42,33,61,85,46,69,45,73,26,33,39,31,41,33,44,97,83,69,50,76,50,72,43,86,39,91,61,47,48,32,39,41,39,41,37,53,67,65,83,44,74,49,77,51,75,54,76,47,75,48,79,53,98,72,36,31,43,38,36,40,38,31,34,46,31,23,33,27,48,33,39,33,34,50,70,84,42,68,28,37,66,53,58,96,65,16,30,35,17,34,26,34,88,29,29,38,39,33,43,31,111

Mean predicted aligned error: 9.56 Å

Secondary structure (DSSP, 8-state):
------------------------EEEEEEEEEEEEEEEEETTTTTEEEEEEEEEEEETTEEEEEEEEEEEEE-TTS-EEEEEEEEEEEGGGEES-SSSEEEEEEETTTTT---EEEEE-TT--EEEEE----EEEEEEEEEEEEEEEEEEEEEEE-SS-EEEEEEEEEEEEEEEEEEETTEEEEE-STT-EEEEEEEEEEEEE--

Radius of gyration: 22.23 Å; Cα contacts (8 Å, |Δi|>4): 531; chains: 1; bounding box: 53×48×85 Å

pLDDT: mean 82.92, std 18.34, range [30.39, 98.19]

Nearest PDB structures (foldseek):
  2jgs-assembly1_C  TM=3.710E-01  e=1.171E+00  Gallus gallus
  2zxk-assembly1_A  TM=4.172E-01  e=4.523E+00  Arabidopsis thaliana
  3vdi-assembly1_A  TM=3.391E-01  e=6.749E+00  Pelodictyon phaeum
  2cam-assembly1_B-2  TM=2.556E-01  e=7.843E+00  Gallus gallus